Protein AF-A0A943W7B0-F1 (afdb_monomer)

Sequence (282 aa):
MKKSCLIIFGSVLSLSGIPSSNAALNCTQAPDCASLGYTMSAADCTDGVKVACPTDTSKVFCKTVQSCNGKVGDIIYGNGACSSEIIPDQKPVAVIFDDVNKFAVSLTYIDKNGTAWDGTIDDDYSGLSGSLRMQWAESGSGDVPGLDNCYNGMMGFFACGASGEANTKAILEYDGGKNIHHAALAVSKFEPVGCKAPFCAKGKWWLPSNMEINTLKTNKTAVEDGLYTVRNILPSSPVSDDDRQVYWSSNENKAGNGAFQSIIYSDTGKYEWRFVRPVVKY

pLDDT: mean 76.64, std 18.15, range [31.5, 98.19]

Structure (mmCIF, N/CA/C/O backbone):
data_AF-A0A943W7B0-F1
#
_entry.id   AF-A0A943W7B0-F1
#
loop_
_atom_site.group_PDB
_atom_site.id
_atom_site.type_symbol
_atom_site.label_atom_id
_atom_site.label_alt_id
_atom_site.label_comp_id
_atom_site.label_asym_id
_atom_site.label_entity_id
_atom_site.label_seq_id
_atom_site.pdbx_PDB_ins_code
_atom_site.Cartn_x
_atom_site.Cartn_y
_atom_site.Cartn_z
_atom_site.occupancy
_atom_site.B_iso_or_equiv
_atom_site.auth_seq_id
_atom_site.auth_comp_id
_atom_site.auth_asym_id
_atom_site.auth_atom_id
_atom_site.pdbx_PDB_model_num
ATOM 1 N N . MET A 1 1 ? -32.001 -41.804 -10.443 1.00 31.50 1 MET A N 1
ATOM 2 C CA . MET A 1 1 ? -31.436 -43.137 -10.756 1.00 31.50 1 MET A CA 1
ATOM 3 C C . MET A 1 1 ? -29.954 -43.147 -10.399 1.00 31.50 1 MET A C 1
ATOM 5 O O . MET A 1 1 ? -29.261 -42.258 -10.861 1.00 31.50 1 MET A O 1
ATOM 9 N N . LYS A 1 2 ? -29.529 -44.180 -9.646 1.00 36.50 2 LYS A N 1
ATOM 10 C CA . LYS A 1 2 ? -28.151 -44.675 -9.378 1.00 36.50 2 LYS A CA 1
ATOM 11 C C . LYS A 1 2 ? -27.238 -43.780 -8.502 1.00 36.50 2 LYS A C 1
ATOM 13 O O . LYS A 1 2 ? -26.881 -42.696 -8.923 1.00 36.50 2 LYS A O 1
ATOM 18 N N . LYS A 1 3 ? -27.027 -44.137 -7.216 1.00 38.81 3 LYS A N 1
ATOM 19 C CA . LYS A 1 3 ? -26.038 -45.105 -6.631 1.00 38.81 3 LYS A CA 1
ATOM 20 C C . LYS A 1 3 ? -24.649 -44.451 -6.523 1.00 38.81 3 LYS A C 1
ATOM 22 O O . LYS A 1 3 ? -24.231 -43.855 -7.497 1.00 38.81 3 LYS A O 1
ATOM 27 N N . SER A 1 4 ? -23.813 -44.571 -5.497 1.00 42.88 4 SER A N 1
ATOM 28 C CA . SER A 1 4 ? -23.786 -45.157 -4.148 1.00 42.88 4 SER A CA 1
ATOM 29 C C . SER A 1 4 ? -22.377 -44.818 -3.626 1.00 42.88 4 SER A C 1
ATOM 31 O O . SER A 1 4 ? -21.447 -44.930 -4.416 1.00 42.88 4 SER A O 1
ATOM 33 N N . CYS A 1 5 ? -22.177 -44.516 -2.341 1.00 33.44 5 CYS A N 1
ATOM 34 C CA . CYS A 1 5 ? -21.052 -45.105 -1.599 1.00 33.44 5 CYS A CA 1
ATOM 35 C C . CYS A 1 5 ? -21.265 -44.932 -0.093 1.00 33.44 5 CYS A C 1
ATOM 37 O O . CYS A 1 5 ? -20.988 -43.894 0.498 1.00 33.44 5 CYS A O 1
ATOM 39 N N . LEU A 1 6 ? -21.830 -45.982 0.489 1.00 36.34 6 LEU A N 1
ATOM 40 C CA . LEU A 1 6 ? -21.914 -46.222 1.915 1.00 36.34 6 LEU A CA 1
ATOM 41 C C . LEU A 1 6 ? -20.556 -46.821 2.311 1.00 36.34 6 LEU A C 1
ATOM 43 O O . LEU A 1 6 ? -20.231 -47.909 1.838 1.00 36.34 6 LEU A O 1
ATOM 47 N N . ILE A 1 7 ? -19.756 -46.133 3.128 1.00 44.44 7 ILE A N 1
ATOM 48 C CA . ILE A 1 7 ? -18.580 -46.750 3.754 1.00 44.4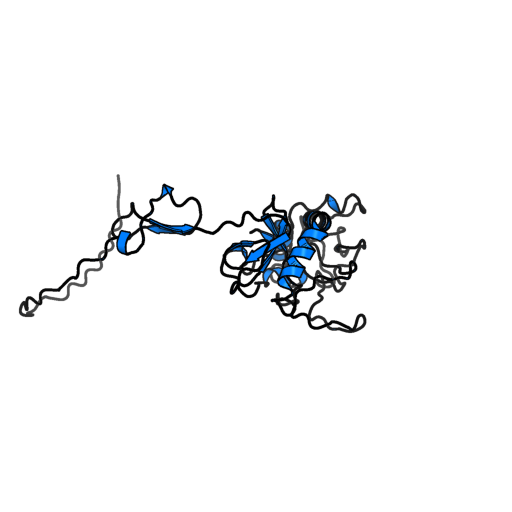4 7 ILE A CA 1
ATOM 49 C C . ILE A 1 7 ? -18.986 -47.177 5.160 1.00 44.44 7 ILE A C 1
ATOM 51 O O . ILE A 1 7 ? -19.088 -46.375 6.084 1.00 44.44 7 ILE A O 1
ATOM 55 N N . ILE A 1 8 ? -19.266 -48.472 5.267 1.00 43.72 8 ILE A N 1
ATOM 56 C CA . ILE A 1 8 ? -19.394 -49.227 6.506 1.00 43.72 8 ILE A CA 1
ATOM 57 C C . ILE A 1 8 ? -17.970 -49.567 6.963 1.00 43.72 8 ILE A C 1
ATOM 59 O O . ILE A 1 8 ? -17.275 -50.304 6.268 1.00 43.72 8 ILE A O 1
ATOM 63 N N . PHE A 1 9 ? -17.555 -49.098 8.140 1.00 43.47 9 PHE A N 1
ATOM 64 C CA . PHE A 1 9 ? -16.544 -49.797 8.939 1.00 43.47 9 PHE A CA 1
ATOM 65 C C . PHE A 1 9 ? -17.246 -50.407 10.147 1.00 43.47 9 PHE A C 1
ATOM 67 O O . PHE A 1 9 ? -17.402 -49.787 11.194 1.00 43.47 9 PHE A O 1
ATOM 74 N N . GLY A 1 10 ? -17.727 -51.632 9.945 1.00 40.38 10 GLY A N 1
ATOM 75 C CA . GLY A 1 10 ? -18.113 -52.525 11.020 1.00 40.38 10 GLY A CA 1
ATOM 76 C C . GLY A 1 10 ? -16.870 -53.224 11.550 1.00 40.38 10 GLY A C 1
ATOM 77 O O . GLY A 1 10 ? -16.290 -54.060 10.864 1.00 40.38 10 GLY A O 1
ATOM 78 N N . SER A 1 11 ? -16.489 -52.913 12.781 1.00 44.00 11 SER A N 1
ATOM 79 C CA . SER A 1 11 ? -15.756 -53.831 13.646 1.00 44.00 11 SER A CA 1
ATOM 80 C C . SER A 1 11 ? -16.747 -54.361 14.680 1.00 44.00 11 SER A C 1
ATOM 82 O O . SER A 1 11 ? -17.042 -53.732 15.692 1.00 44.00 11 SER A O 1
ATOM 84 N N . VAL A 1 12 ? -17.320 -55.526 14.377 1.00 49.75 12 VAL A N 1
ATOM 85 C CA . VAL A 1 12 ? -18.098 -56.323 15.326 1.00 49.75 12 VAL A CA 1
ATOM 86 C C . VAL A 1 12 ? -17.097 -56.967 16.282 1.00 49.75 12 VAL A C 1
ATOM 88 O O . VAL A 1 12 ? -16.464 -57.960 15.932 1.00 49.75 12 VAL A O 1
ATOM 91 N N . LEU A 1 13 ? -16.933 -56.392 17.475 1.00 40.00 13 LEU A N 1
ATOM 92 C CA . LEU A 1 13 ? -16.306 -57.077 18.602 1.00 40.00 13 LEU A CA 1
ATOM 93 C C . LEU A 1 13 ? -17.421 -57.533 19.550 1.00 40.00 13 LEU A C 1
ATOM 95 O O . LEU A 1 13 ? -18.120 -56.730 20.161 1.00 40.00 13 LEU A O 1
ATOM 99 N N . SER A 1 14 ? -17.614 -58.848 19.544 1.00 41.31 14 SER A N 1
ATOM 100 C CA . SER A 1 14 ? -18.454 -59.694 20.396 1.00 41.31 14 SER A CA 1
ATOM 101 C C . SER A 1 14 ? -18.972 -59.075 21.703 1.00 41.31 14 SER A C 1
ATOM 103 O O . SER A 1 14 ? -18.200 -58.740 22.600 1.00 41.31 14 SER A O 1
ATOM 105 N N . LEU A 1 15 ? -20.303 -59.058 21.843 1.00 47.34 15 LEU A N 1
ATOM 106 C CA . LEU A 1 15 ? -21.005 -58.903 23.116 1.00 47.34 15 LEU A CA 1
ATOM 107 C C . LEU A 1 15 ? -20.702 -60.103 24.025 1.00 47.34 15 LEU A C 1
ATOM 109 O O . LEU A 1 15 ? -21.145 -61.220 23.757 1.00 47.34 15 LEU A O 1
ATOM 113 N N . SER A 1 16 ? -20.039 -59.857 25.148 1.00 44.44 16 SER A N 1
ATOM 114 C CA . SER A 1 16 ? -20.126 -60.728 26.318 1.00 44.44 16 SER A CA 1
ATOM 115 C C . SER A 1 16 ? -20.143 -59.884 27.590 1.00 44.44 16 SER A C 1
ATOM 117 O O . SER A 1 16 ? -19.114 -59.370 28.014 1.00 44.44 16 SER A O 1
ATOM 119 N N . GLY A 1 17 ? -21.343 -59.759 28.164 1.00 50.03 17 GLY A N 1
ATOM 120 C CA . GLY A 1 17 ? -21.587 -59.565 29.594 1.00 50.03 17 GLY A CA 1
ATOM 121 C C . GLY A 1 17 ? -20.989 -58.324 30.252 1.00 50.03 17 GLY A C 1
ATOM 122 O O . GLY A 1 17 ? -20.038 -58.442 31.016 1.00 50.03 17 GLY A O 1
ATOM 123 N N . ILE A 1 18 ? -21.630 -57.167 30.078 1.00 50.66 18 ILE A N 1
ATOM 124 C CA . ILE A 1 18 ? -21.566 -56.090 31.075 1.00 50.66 18 ILE A CA 1
ATOM 125 C C . ILE A 1 18 ? -22.986 -55.953 31.634 1.00 50.66 18 ILE A C 1
ATOM 127 O O . ILE A 1 18 ? -23.916 -55.774 30.842 1.00 50.66 18 ILE A O 1
ATOM 131 N N . PRO A 1 19 ? -23.203 -56.105 32.952 1.00 45.16 19 PRO A N 1
ATOM 132 C CA . PRO A 1 19 ? -24.516 -55.886 33.540 1.00 45.16 19 PRO A CA 1
ATOM 133 C C . PRO A 1 19 ? -24.971 -54.467 33.202 1.00 45.16 19 PRO A C 1
ATOM 135 O O . PRO A 1 19 ? -24.201 -53.516 33.317 1.00 45.16 19 PRO A O 1
ATOM 138 N N . SER A 1 20 ? -26.222 -54.340 32.769 1.00 49.28 20 SER A N 1
ATOM 139 C CA . SER A 1 20 ? -26.897 -53.068 32.544 1.00 49.28 20 SER A CA 1
ATOM 140 C C . SER A 1 20 ? -27.008 -52.308 33.866 1.00 49.28 20 SER A C 1
ATOM 142 O O . SER A 1 20 ? -28.024 -52.368 34.558 1.00 49.28 20 SER A O 1
ATOM 144 N N . SER A 1 21 ? -25.949 -51.597 34.242 1.00 46.34 21 SER A N 1
ATOM 145 C CA . SER A 1 21 ? -26.084 -50.432 35.092 1.00 46.34 21 SER A CA 1
ATOM 146 C C . SER A 1 21 ? -26.730 -49.360 34.226 1.00 46.34 21 SER A C 1
ATOM 148 O O . SER A 1 21 ? -26.102 -48.757 33.357 1.00 46.34 21 SER A O 1
ATOM 150 N N . ASN A 1 22 ? -28.021 -49.136 34.455 1.00 51.00 22 ASN A N 1
ATOM 151 C CA . ASN A 1 22 ? -28.710 -47.934 34.012 1.00 51.00 22 ASN A CA 1
ATOM 152 C C . ASN A 1 22 ? -28.109 -46.748 34.781 1.00 51.00 22 ASN A C 1
ATOM 154 O O . ASN A 1 22 ? -28.737 -46.188 35.677 1.00 51.00 22 ASN A O 1
ATOM 158 N N . ALA A 1 23 ? -26.868 -46.375 34.469 1.00 47.19 23 ALA A N 1
ATOM 159 C CA . ALA A 1 23 ? -26.443 -45.011 34.671 1.00 47.19 23 ALA A CA 1
ATOM 160 C C . ALA A 1 23 ? -27.340 -44.211 33.734 1.00 47.19 23 ALA A C 1
ATOM 162 O O . ALA A 1 23 ? -27.185 -44.280 32.515 1.00 47.19 23 ALA A O 1
ATOM 163 N N . ALA A 1 24 ? -28.349 -43.544 34.294 1.00 49.12 24 ALA A N 1
ATOM 164 C CA . ALA A 1 24 ? -29.046 -42.499 33.577 1.00 49.12 24 ALA A CA 1
ATOM 165 C C . ALA A 1 24 ? -27.952 -41.575 33.039 1.00 49.12 24 ALA A C 1
ATOM 167 O O . ALA A 1 24 ? -27.268 -40.895 33.807 1.00 49.12 24 ALA A O 1
ATOM 168 N N . LEU A 1 25 ? -27.707 -41.645 31.732 1.00 53.50 25 LEU A N 1
ATOM 169 C CA . LEU A 1 25 ? -26.845 -40.700 31.060 1.00 53.50 25 LEU A CA 1
ATOM 170 C C . LEU A 1 25 ? -27.609 -39.385 31.182 1.00 53.50 25 LEU A C 1
ATOM 172 O O . LEU A 1 25 ? -28.549 -39.149 30.424 1.00 53.50 25 LEU A O 1
ATOM 176 N N . ASN A 1 26 ? -27.292 -38.602 32.215 1.00 57.00 26 ASN A N 1
ATOM 177 C CA . ASN A 1 26 ? -27.850 -37.276 32.439 1.00 57.00 26 ASN A CA 1
ATOM 178 C C . ASN A 1 26 ? -27.357 -36.383 31.300 1.00 57.00 26 ASN A C 1
ATOM 180 O O . ASN A 1 26 ? -26.413 -35.612 31.449 1.00 57.00 26 ASN A O 1
ATOM 184 N N . CYS A 1 27 ? -27.969 -36.540 30.130 1.00 61.78 27 CYS A N 1
ATOM 185 C CA . CYS A 1 27 ? -27.819 -35.630 29.021 1.00 61.78 27 CYS A CA 1
ATOM 186 C C . CYS A 1 27 ? -28.522 -34.355 29.459 1.00 61.78 27 CYS A C 1
ATOM 188 O O . CYS A 1 27 ? -29.751 -34.277 29.464 1.00 61.78 27 CYS A O 1
ATOM 190 N N . THR A 1 28 ? -27.744 -33.372 29.891 1.00 69.88 28 THR A N 1
ATOM 191 C CA . THR A 1 28 ? -28.240 -32.007 29.977 1.00 69.88 28 THR A CA 1
ATOM 192 C C . THR A 1 28 ? -28.738 -31.607 28.595 1.00 69.88 28 THR A C 1
ATOM 194 O O . THR A 1 28 ? -28.124 -31.935 27.576 1.00 69.88 28 THR A O 1
ATOM 197 N N . GLN A 1 29 ? -29.900 -30.957 28.557 1.00 73.25 29 GLN A N 1
ATOM 198 C CA . GLN A 1 29 ? -30.483 -30.492 27.308 1.00 73.25 29 GLN A CA 1
ATOM 199 C C . GLN A 1 29 ? -29.449 -29.629 26.579 1.00 73.25 29 GLN A C 1
ATOM 201 O O . GLN A 1 29 ? -28.859 -28.727 27.179 1.00 73.25 29 GLN A O 1
ATOM 206 N N . ALA A 1 30 ? -29.186 -29.950 25.309 1.00 69.81 30 ALA A N 1
ATOM 207 C CA . ALA A 1 30 ? -28.266 -29.162 24.505 1.00 69.81 30 ALA A CA 1
ATOM 208 C C . ALA A 1 30 ? -28.785 -27.712 24.439 1.00 69.81 30 ALA A C 1
ATOM 210 O O . ALA A 1 30 ? -29.991 -27.528 24.244 1.00 69.81 30 ALA A O 1
ATOM 211 N N . PRO A 1 31 ? -27.915 -26.700 24.605 1.00 82.94 31 PRO A N 1
ATOM 212 C CA . PRO A 1 31 ? -28.314 -25.304 24.478 1.00 82.94 31 PRO A CA 1
ATOM 213 C C . PRO A 1 31 ? -28.964 -25.054 23.113 1.00 82.94 31 PRO A C 1
ATOM 215 O O . PRO A 1 31 ? -28.507 -25.583 22.095 1.00 82.94 31 PRO A O 1
ATOM 218 N N . ASP A 1 32 ? -30.035 -24.264 23.082 1.00 88.12 32 ASP A N 1
ATOM 219 C CA . ASP A 1 32 ? -30.693 -23.913 21.826 1.00 88.12 32 ASP A CA 1
ATOM 220 C C . ASP A 1 32 ? -29.835 -22.942 20.990 1.00 88.12 32 ASP A C 1
ATOM 222 O O . ASP A 1 32 ? -28.952 -22.246 21.501 1.00 88.12 32 ASP A O 1
ATOM 226 N N . CYS A 1 33 ? -30.085 -22.882 19.680 1.00 88.31 33 CYS A N 1
ATOM 227 C CA . CYS A 1 33 ? -29.325 -22.031 18.762 1.00 88.31 33 CYS A CA 1
ATOM 228 C C . CYS A 1 33 ? -29.324 -20.549 19.170 1.00 88.31 33 CYS A C 1
ATOM 230 O O . CYS A 1 33 ? -28.321 -19.867 18.963 1.00 88.31 33 CYS A O 1
ATOM 232 N N . ALA A 1 34 ? -30.402 -20.051 19.783 1.00 86.25 34 ALA A N 1
ATOM 233 C CA . ALA A 1 34 ? -30.483 -18.664 20.228 1.00 86.25 34 ALA A CA 1
ATOM 234 C C . ALA A 1 34 ? -29.557 -18.408 21.428 1.00 86.25 34 ALA A C 1
ATOM 236 O O . ALA A 1 34 ? -28.843 -17.406 21.443 1.00 86.25 34 ALA A O 1
ATOM 237 N N . SER A 1 35 ? -29.490 -19.345 22.377 1.00 87.94 35 SER A N 1
ATOM 238 C CA . SER A 1 35 ? -28.583 -19.310 23.530 1.00 87.94 35 SER A CA 1
ATOM 239 C C . SER A 1 35 ? -27.105 -19.404 23.130 1.00 87.94 35 SER A C 1
ATOM 241 O O . SER A 1 35 ? -26.239 -18.883 23.829 1.00 87.94 35 SER A O 1
ATOM 243 N N . LEU A 1 36 ? -26.820 -20.005 21.969 1.00 86.19 36 LEU A N 1
ATOM 244 C CA . LEU A 1 36 ? -25.490 -20.061 21.356 1.00 86.19 36 LEU A CA 1
ATOM 245 C C . LEU A 1 36 ? -25.182 -18.857 20.443 1.00 86.19 36 LEU A C 1
ATOM 247 O O . LEU A 1 36 ? -24.102 -18.803 19.857 1.00 86.19 36 LEU A O 1
ATOM 251 N N . GLY A 1 37 ? -26.106 -17.899 20.307 1.00 83.56 37 GLY A N 1
ATOM 252 C CA . GLY A 1 37 ? -25.911 -16.662 19.541 1.00 83.56 37 GLY A CA 1
ATOM 253 C C . GLY A 1 37 ? -26.300 -16.725 18.058 1.00 83.56 37 GLY A C 1
ATOM 254 O O . GLY A 1 37 ? -26.095 -15.751 17.336 1.00 83.56 37 GLY A O 1
ATOM 255 N N . TYR A 1 38 ? -26.894 -17.823 17.585 1.00 87.75 38 TYR A N 1
ATOM 256 C CA . TYR A 1 38 ? -27.408 -17.970 16.218 1.00 87.75 38 TYR A CA 1
ATOM 257 C C . TYR A 1 38 ? -28.832 -17.409 16.139 1.00 87.75 38 TYR A C 1
ATOM 259 O O . TYR A 1 38 ? -29.823 -18.142 16.139 1.00 87.75 38 TYR A O 1
ATOM 267 N N . THR A 1 39 ? -28.952 -16.086 16.132 1.00 87.25 39 THR A N 1
ATOM 268 C CA . THR A 1 39 ? -30.251 -15.392 16.146 1.00 87.25 39 THR A CA 1
ATOM 269 C C . THR A 1 39 ? -30.708 -14.928 14.765 1.00 87.25 39 THR A C 1
ATOM 271 O O . THR A 1 39 ? -31.875 -14.569 14.606 1.00 87.25 39 THR A O 1
ATOM 274 N N . MET A 1 40 ? -29.825 -14.978 13.766 1.00 84.50 40 MET A N 1
ATOM 275 C CA . MET A 1 40 ? -30.047 -14.431 12.426 1.00 84.50 40 MET A CA 1
ATOM 276 C C . MET A 1 40 ? -30.477 -15.523 11.435 1.00 84.50 40 MET A C 1
ATOM 278 O O . MET A 1 40 ? -30.393 -16.718 11.727 1.00 84.50 40 MET A O 1
ATOM 282 N N . SER A 1 41 ? -30.939 -15.123 10.253 1.00 86.12 41 SER A N 1
ATOM 283 C CA . SER A 1 41 ? -31.231 -15.993 9.113 1.00 86.12 41 SER A CA 1
ATOM 284 C C . SER A 1 41 ? -30.180 -15.850 8.012 1.00 86.12 41 SER A C 1
ATOM 286 O O . SER A 1 41 ? -29.385 -14.912 7.978 1.00 86.12 41 SER A O 1
ATOM 288 N N . ALA A 1 42 ? -30.189 -16.785 7.062 1.00 78.38 42 ALA A N 1
ATOM 289 C CA . ALA A 1 42 ? -29.297 -16.750 5.908 1.00 78.38 42 ALA A CA 1
ATOM 290 C C . ALA A 1 42 ? -29.361 -15.445 5.097 1.00 78.38 42 ALA A C 1
ATOM 292 O O . ALA A 1 42 ? -28.355 -15.097 4.486 1.00 78.38 42 ALA A O 1
ATOM 293 N N . ALA A 1 43 ? -30.518 -14.778 5.069 1.00 79.19 43 ALA A N 1
ATOM 294 C CA . ALA A 1 43 ? -30.728 -13.533 4.335 1.00 79.19 43 ALA A CA 1
ATOM 295 C C . ALA A 1 43 ? -30.189 -12.305 5.086 1.00 79.19 43 ALA A C 1
ATOM 297 O O . ALA A 1 43 ? -29.886 -11.297 4.457 1.00 79.19 43 ALA A O 1
ATOM 298 N N . ASP A 1 44 ? -30.028 -12.406 6.407 1.00 75.12 44 ASP A N 1
ATOM 299 C CA . ASP A 1 44 ? -29.512 -11.315 7.237 1.00 75.12 44 ASP A CA 1
ATOM 300 C C . ASP A 1 44 ? -27.977 -11.200 7.162 1.00 75.12 44 ASP A C 1
ATOM 302 O O . ASP A 1 44 ? -27.406 -10.197 7.586 1.00 75.12 44 ASP A O 1
ATOM 306 N N . CYS A 1 45 ? -27.289 -12.212 6.616 1.00 74.81 45 CYS A N 1
ATOM 307 C CA . CYS A 1 45 ? -25.855 -12.150 6.342 1.00 74.81 45 CYS A CA 1
ATOM 308 C C . CYS A 1 45 ? -25.626 -11.596 4.927 1.00 74.81 45 CYS A C 1
ATOM 310 O O . CYS A 1 45 ? -25.533 -12.370 3.974 1.00 74.81 45 CYS A O 1
ATOM 312 N N . THR A 1 46 ? -25.534 -10.275 4.777 1.00 60.34 46 THR A N 1
ATOM 313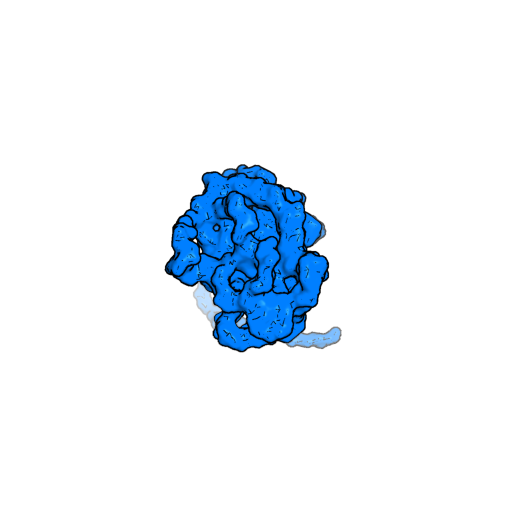 C CA . THR A 1 46 ? -25.251 -9.659 3.469 1.00 60.34 46 THR A CA 1
ATOM 314 C C . THR A 1 46 ? -23.780 -9.794 3.077 1.00 60.34 46 THR A C 1
ATOM 316 O O . THR A 1 46 ? -23.508 -10.058 1.913 1.00 60.34 46 THR A O 1
ATOM 319 N N . ASP A 1 47 ? -22.857 -9.741 4.050 1.00 58.06 47 ASP A N 1
ATOM 320 C CA . ASP A 1 47 ? -21.408 -9.883 3.847 1.00 58.06 47 ASP A CA 1
ATOM 321 C C . ASP A 1 47 ? -20.715 -10.499 5.084 1.00 58.06 47 ASP A C 1
ATOM 323 O O . ASP A 1 47 ? -20.983 -10.107 6.223 1.00 58.06 47 ASP A O 1
ATOM 327 N N . GLY A 1 48 ? -19.795 -11.453 4.876 1.00 63.16 48 GLY A N 1
ATOM 328 C CA . GLY A 1 48 ? -18.934 -12.018 5.928 1.00 63.16 48 GLY A CA 1
ATOM 329 C C . GLY A 1 48 ? -19.029 -13.531 6.142 1.00 63.16 48 GLY A C 1
ATOM 330 O O . GLY A 1 48 ? -19.508 -14.281 5.292 1.00 63.16 48 GLY A O 1
ATOM 331 N N . VAL A 1 49 ? -18.503 -14.006 7.279 1.00 70.56 49 VAL A N 1
ATOM 332 C CA . VAL A 1 49 ? -18.514 -15.441 7.611 1.00 70.56 49 VAL A CA 1
ATOM 333 C C . VAL A 1 49 ? -19.878 -15.811 8.170 1.00 70.56 49 VAL A C 1
ATOM 335 O O . VAL A 1 49 ? -20.313 -15.281 9.194 1.00 70.56 49 VAL A O 1
ATOM 338 N N . LYS A 1 50 ? -20.514 -16.768 7.501 1.00 85.00 50 LYS A N 1
ATOM 339 C CA . LYS A 1 50 ? -21.782 -17.363 7.898 1.00 85.00 50 LYS A CA 1
ATOM 340 C C . LYS A 1 50 ? -21.529 -18.735 8.504 1.00 85.00 50 LYS A C 1
ATOM 342 O O . LYS A 1 50 ? -21.012 -19.624 7.829 1.00 85.00 50 LYS A O 1
ATOM 347 N N . VAL A 1 51 ? -21.939 -18.917 9.753 1.00 87.06 51 VAL A N 1
ATOM 348 C CA . VAL A 1 51 ? -21.923 -20.225 10.418 1.00 87.06 51 VAL A CA 1
ATOM 349 C C . VAL A 1 51 ? -23.362 -20.621 10.713 1.00 87.06 51 VAL A C 1
ATOM 351 O O . VAL A 1 51 ? -24.092 -19.869 11.355 1.00 87.06 51 VAL A O 1
ATOM 354 N N . ALA A 1 52 ? -23.789 -21.778 10.209 1.00 90.19 52 ALA A N 1
ATOM 355 C CA . ALA A 1 52 ? -25.110 -22.325 10.507 1.00 90.19 52 ALA A CA 1
ATOM 356 C C . ALA A 1 52 ? -25.101 -23.037 11.863 1.00 90.19 52 ALA A C 1
ATOM 358 O O . ALA A 1 52 ? -24.108 -23.676 12.219 1.00 90.19 52 ALA A O 1
ATOM 359 N N . CYS A 1 53 ? -26.205 -22.948 12.602 1.00 90.69 53 CYS A N 1
ATOM 360 C CA . CYS A 1 53 ? -26.336 -23.682 13.850 1.00 90.69 53 CYS A CA 1
ATOM 361 C C . CYS A 1 53 ? -26.385 -25.202 13.573 1.00 90.69 53 CYS A C 1
ATOM 363 O O . CYS A 1 53 ? -27.126 -25.629 12.683 1.00 90.69 53 CYS A O 1
ATOM 365 N N . PRO A 1 54 ? -25.654 -26.044 14.332 1.00 88.94 54 PRO A N 1
ATOM 366 C CA . PRO A 1 54 ? -25.648 -27.496 14.121 1.00 88.94 54 PRO A CA 1
ATOM 367 C C . PRO A 1 54 ? -27.007 -28.179 14.330 1.00 88.94 54 PRO A C 1
ATOM 369 O O . PRO A 1 54 ? -27.248 -29.242 13.765 1.00 88.94 54 PRO A O 1
ATOM 372 N N . THR A 1 55 ? -27.876 -27.592 15.158 1.00 87.69 55 THR A N 1
ATOM 373 C CA . THR A 1 55 ? -29.187 -28.152 15.526 1.00 87.69 55 THR A CA 1
ATOM 374 C C . THR A 1 55 ? -30.363 -27.498 14.792 1.00 87.69 55 THR A C 1
ATOM 376 O O . THR A 1 55 ? -31.451 -28.066 14.793 1.00 87.69 55 THR A O 1
ATOM 379 N N . ASP A 1 56 ? -30.151 -26.359 14.119 1.00 87.06 56 ASP A N 1
ATOM 380 C CA . ASP A 1 56 ? -31.133 -25.701 13.248 1.00 87.06 56 ASP A CA 1
ATOM 381 C C . ASP A 1 56 ? -30.426 -24.903 12.141 1.00 87.06 56 ASP A C 1
ATOM 383 O O . ASP A 1 56 ? -29.975 -23.774 12.332 1.00 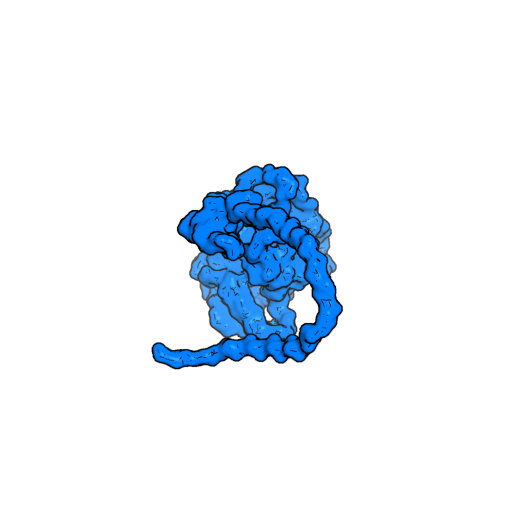87.06 56 ASP A O 1
ATOM 387 N N . THR A 1 57 ? -30.371 -25.466 10.935 1.00 86.56 57 THR A N 1
ATOM 388 C CA . THR A 1 57 ? -29.684 -24.842 9.795 1.00 86.56 57 THR A CA 1
ATOM 389 C C . THR A 1 57 ? -30.371 -23.579 9.264 1.00 86.56 57 THR A C 1
ATOM 391 O O . THR A 1 57 ? -29.806 -22.905 8.402 1.00 86.56 57 THR A O 1
ATOM 394 N N . SER A 1 58 ? -31.583 -23.253 9.734 1.00 86.88 58 SER A N 1
ATOM 395 C CA . SER A 1 58 ? -32.264 -21.995 9.400 1.00 86.88 58 SER A CA 1
ATOM 396 C C . SER A 1 58 ? -31.734 -20.803 10.209 1.00 86.88 58 SER A C 1
ATOM 398 O O . SER A 1 58 ? -31.883 -19.655 9.782 1.00 86.88 58 SER A O 1
ATOM 400 N N . LYS A 1 59 ? -31.072 -21.079 11.341 1.00 88.31 59 LYS A N 1
ATOM 401 C CA . LYS A 1 59 ? -30.461 -20.098 12.236 1.00 88.31 59 LYS A CA 1
ATOM 402 C C . LYS A 1 59 ? -28.967 -20.001 11.980 1.00 88.31 59 LYS A C 1
ATOM 404 O O . LYS A 1 59 ? -28.257 -21.004 11.900 1.00 88.31 59 LYS A O 1
ATOM 409 N N . VAL A 1 60 ? -28.476 -18.777 11.858 1.00 89.38 60 VAL A N 1
ATOM 410 C CA . VAL A 1 60 ? -27.082 -18.502 11.524 1.00 89.38 60 VAL A CA 1
ATOM 411 C C . VAL A 1 60 ? -26.495 -17.450 12.453 1.00 89.38 60 VAL A C 1
ATOM 413 O O . VAL A 1 60 ? -27.197 -16.593 12.991 1.00 89.38 60 VAL A O 1
ATOM 416 N N . PHE A 1 61 ? -25.184 -17.535 12.625 1.00 85.75 61 PHE A N 1
ATOM 417 C CA . PHE A 1 61 ? -24.358 -16.474 13.163 1.00 85.75 61 PHE A CA 1
ATOM 418 C C . PHE A 1 61 ? -23.668 -15.795 11.981 1.00 85.75 61 PHE A C 1
ATOM 420 O O . PHE A 1 61 ? -22.923 -16.444 11.234 1.00 85.75 61 PHE A O 1
ATOM 427 N N . CYS A 1 62 ? -23.937 -14.505 11.800 1.00 80.94 62 CYS A N 1
ATOM 428 C CA . CYS A 1 62 ? -23.227 -13.678 10.838 1.00 80.94 62 CYS A CA 1
ATOM 429 C C . CYS A 1 62 ? -22.129 -12.930 11.587 1.00 80.94 62 CYS A C 1
ATOM 431 O O . CYS A 1 62 ? -22.413 -12.102 12.453 1.00 80.94 62 CYS A O 1
ATOM 433 N N . LYS A 1 63 ? -20.868 -13.165 11.227 1.00 71.19 63 LYS A N 1
ATOM 434 C CA . LYS A 1 63 ? -19.831 -12.189 11.550 1.00 71.19 63 LYS A CA 1
ATOM 435 C C . LYS A 1 63 ? -19.879 -11.114 10.474 1.00 71.19 63 LYS A C 1
ATOM 437 O O . LYS A 1 63 ? -19.350 -11.337 9.386 1.00 71.19 63 LYS A O 1
ATOM 442 N N . THR A 1 64 ? -20.506 -9.979 10.775 1.00 57.59 64 THR A N 1
ATOM 443 C CA . THR A 1 64 ? -20.428 -8.796 9.916 1.00 57.59 64 THR A CA 1
ATOM 444 C C . THR A 1 64 ? -18.967 -8.388 9.786 1.00 57.59 64 THR A C 1
ATOM 446 O O . THR A 1 64 ? -18.267 -8.153 10.775 1.00 57.59 64 THR A O 1
ATOM 449 N N . VAL A 1 65 ? -18.480 -8.341 8.550 1.00 55.00 65 VAL A N 1
ATOM 450 C CA . VAL A 1 65 ? -17.268 -7.581 8.252 1.00 55.00 65 VAL A CA 1
ATOM 451 C C . VAL A 1 65 ? -17.716 -6.133 8.345 1.00 55.00 65 VAL A C 1
ATOM 453 O O . VAL A 1 65 ? -18.582 -5.719 7.581 1.00 55.00 65 VAL A O 1
ATOM 456 N N . GLN A 1 66 ? -17.236 -5.384 9.335 1.00 58.53 66 GLN A N 1
ATOM 457 C CA . GLN A 1 66 ? -17.521 -3.956 9.380 1.00 58.53 66 GLN A CA 1
ATOM 458 C C . GLN A 1 66 ? -16.855 -3.334 8.152 1.00 58.53 66 GLN A C 1
ATOM 460 O O . GLN A 1 66 ? -15.643 -3.155 8.131 1.00 58.53 66 GLN A O 1
ATOM 465 N N . SER A 1 67 ? -17.642 -3.096 7.105 1.00 66.00 67 SER A N 1
ATOM 466 C CA . SER A 1 67 ? -17.190 -2.451 5.880 1.00 66.00 67 SER A CA 1
ATOM 467 C C . SER A 1 67 ? -16.954 -0.977 6.183 1.00 66.00 67 SER A C 1
ATOM 469 O O . SER A 1 67 ? -17.888 -0.254 6.546 1.00 66.00 67 SER A O 1
ATOM 471 N N . CYS A 1 68 ? -15.708 -0.533 6.074 1.00 82.81 68 CYS A N 1
ATOM 472 C CA . CYS A 1 68 ? -15.374 0.875 6.200 1.00 82.81 68 CYS A CA 1
ATOM 473 C C . CYS A 1 68 ? -16.020 1.683 5.058 1.00 82.81 68 CYS A C 1
ATOM 475 O O . CYS A 1 68 ? -15.709 1.485 3.887 1.00 82.81 68 CYS A O 1
ATOM 477 N N . ASN A 1 69 ? -16.881 2.643 5.408 1.00 86.88 69 ASN A N 1
ATOM 478 C CA . ASN A 1 69 ? -17.445 3.638 4.484 1.00 86.88 69 ASN A CA 1
ATOM 479 C C . ASN A 1 69 ? -16.847 5.034 4.721 1.00 86.88 69 ASN A C 1
ATOM 481 O O . ASN A 1 69 ? -17.530 6.042 4.555 1.00 86.88 69 ASN A O 1
ATOM 485 N N . GLY A 1 70 ? -15.591 5.080 5.168 1.00 91.81 70 GLY A N 1
ATOM 486 C CA . GLY A 1 70 ? -14.869 6.320 5.424 1.00 91.81 70 GLY A CA 1
ATOM 487 C C . GLY A 1 70 ? -14.604 7.112 4.146 1.00 91.81 70 GLY A C 1
ATOM 488 O O . GLY A 1 70 ? -14.653 6.576 3.035 1.00 91.81 70 GLY A O 1
ATOM 489 N N . LYS A 1 71 ? -14.321 8.396 4.334 1.00 96.62 71 LYS A N 1
ATOM 490 C CA . LYS A 1 71 ? -13.908 9.332 3.283 1.00 96.62 71 LYS A CA 1
ATOM 491 C C . LYS A 1 71 ? -12.385 9.423 3.224 1.00 96.62 71 LYS A C 1
ATOM 493 O O . LYS A 1 71 ? -11.687 8.988 4.138 1.00 96.62 71 LYS A O 1
ATOM 498 N N . VAL A 1 72 ? -11.873 10.039 2.166 1.00 97.44 72 VAL A N 1
ATOM 499 C CA . VAL A 1 72 ? -10.452 10.394 2.045 1.00 97.44 72 VAL A CA 1
ATOM 500 C C . VAL A 1 72 ? -9.940 11.073 3.326 1.00 97.44 72 VAL A C 1
ATOM 502 O O . VAL A 1 72 ? -10.563 12.005 3.833 1.00 97.44 72 VAL A O 1
ATOM 505 N N . GLY A 1 73 ? -8.806 10.592 3.838 1.00 94.75 73 GLY A N 1
ATOM 506 C CA . GLY A 1 73 ? -8.185 11.038 5.087 1.00 94.75 73 GLY A CA 1
ATOM 507 C C . GLY A 1 73 ? -8.616 10.266 6.338 1.00 94.75 73 GLY A C 1
ATOM 508 O O . GLY A 1 73 ? -7.926 10.340 7.353 1.00 94.75 73 GLY A O 1
ATOM 509 N N . ASP A 1 74 ? -9.697 9.480 6.289 1.00 96.94 74 ASP A N 1
ATOM 510 C CA . ASP A 1 74 ? -10.079 8.649 7.434 1.00 96.94 74 ASP A CA 1
ATOM 511 C C . ASP A 1 74 ? -9.069 7.508 7.655 1.00 96.94 74 ASP A C 1
ATOM 513 O O . ASP A 1 74 ? -8.459 6.962 6.729 1.00 96.94 74 ASP A O 1
ATOM 517 N N . ILE A 1 75 ? -8.915 7.131 8.919 1.00 95.62 75 ILE A N 1
ATOM 518 C CA . ILE A 1 75 ? -7.991 6.111 9.402 1.00 95.62 75 ILE A CA 1
ATOM 519 C C . ILE A 1 75 ? -8.684 4.758 9.365 1.00 95.62 75 ILE A C 1
ATOM 521 O O . ILE A 1 75 ? -9.774 4.609 9.912 1.00 95.62 75 ILE A O 1
ATOM 525 N N . ILE A 1 76 ? -8.027 3.754 8.795 1.00 95.50 76 ILE A N 1
ATOM 526 C CA . ILE A 1 76 ? -8.472 2.361 8.822 1.00 95.50 76 ILE A CA 1
ATOM 527 C C . ILE A 1 76 ? -7.726 1.599 9.913 1.00 95.50 76 ILE A C 1
ATOM 529 O O . ILE A 1 76 ? -6.511 1.726 10.074 1.00 95.50 76 ILE A O 1
ATOM 533 N N . TYR A 1 77 ? -8.458 0.748 10.621 1.00 94.19 77 TYR A N 1
ATOM 534 C CA . TYR A 1 77 ? -7.967 -0.118 11.682 1.00 94.19 77 TYR A CA 1
ATOM 535 C C . TYR A 1 77 ? -7.879 -1.566 11.217 1.00 94.19 77 TYR A C 1
ATOM 537 O O . TYR A 1 77 ? -8.606 -2.012 10.330 1.00 94.19 77 TYR A O 1
ATOM 545 N N . GLY A 1 78 ? -7.004 -2.343 11.853 1.00 91.56 78 GLY A N 1
ATOM 546 C CA . GLY A 1 78 ? -6.742 -3.715 11.421 1.00 91.56 78 GLY A CA 1
ATOM 547 C C . GLY A 1 78 ? -7.936 -4.670 11.513 1.00 91.56 78 GLY A C 1
ATOM 548 O O . GLY A 1 78 ? -7.871 -5.757 10.952 1.00 91.56 78 GLY A O 1
ATOM 549 N N . ASN A 1 79 ? -9.026 -4.295 12.189 1.00 88.19 79 ASN A N 1
ATOM 550 C CA . ASN A 1 79 ? -10.286 -5.047 12.222 1.00 88.19 79 ASN A CA 1
ATOM 551 C C . ASN A 1 79 ? -11.262 -4.694 11.077 1.00 88.19 79 ASN A C 1
ATOM 553 O O . ASN A 1 79 ? -12.314 -5.323 10.999 1.00 88.19 79 ASN A O 1
ATOM 557 N N . GLY A 1 80 ? -10.930 -3.725 10.216 1.00 88.88 80 GLY A N 1
ATOM 558 C CA . GLY A 1 80 ? -11.776 -3.242 9.115 1.00 88.88 80 GLY A CA 1
ATOM 559 C C . GLY A 1 80 ? -12.603 -1.996 9.442 1.00 88.88 80 GLY A C 1
ATOM 560 O O . GLY A 1 80 ? -13.171 -1.393 8.538 1.00 88.88 80 GLY A O 1
ATOM 561 N N . ALA A 1 81 ? -12.649 -1.561 10.705 1.00 90.94 81 ALA A N 1
ATOM 562 C CA . ALA A 1 81 ? -13.290 -0.299 11.061 1.00 90.94 81 ALA A CA 1
ATOM 563 C C . ALA A 1 81 ? -12.487 0.898 10.531 1.00 90.94 81 ALA A C 1
ATOM 565 O O . ALA A 1 81 ? -11.273 0.806 10.338 1.00 90.94 81 ALA A O 1
ATOM 566 N N . CYS A 1 82 ? -13.149 2.042 10.364 1.00 94.25 82 CYS A N 1
ATOM 567 C CA . CYS A 1 82 ? -12.479 3.302 10.073 1.00 94.25 82 CYS A CA 1
ATOM 568 C C . CYS A 1 82 ? -13.141 4.496 10.753 1.00 94.25 82 CYS A C 1
ATOM 570 O O . CYS A 1 82 ? -14.300 4.419 11.163 1.00 94.25 82 CYS A O 1
ATOM 572 N N . SER A 1 83 ? -12.374 5.571 10.921 1.00 94.19 83 SER A N 1
ATOM 573 C CA . SER A 1 83 ? -12.771 6.773 11.655 1.00 94.19 83 SER A CA 1
ATOM 574 C C . SER A 1 83 ? -11.890 7.958 11.261 1.00 94.19 83 SER A C 1
ATOM 576 O O . SER A 1 83 ? -10.714 7.776 10.958 1.00 94.19 83 SER A O 1
ATOM 578 N N . SER A 1 84 ? -12.427 9.178 11.314 1.00 94.19 84 SER A N 1
ATOM 579 C CA . SER A 1 84 ? -11.626 10.408 11.209 1.00 94.19 84 SER A CA 1
ATOM 580 C C . SER A 1 84 ? -10.842 10.726 12.488 1.00 94.19 84 SER A C 1
ATOM 582 O O . SER A 1 84 ? -9.939 11.555 12.472 1.00 94.19 84 SER A O 1
ATOM 584 N N . GLU A 1 85 ? -11.194 10.085 13.603 1.00 91.81 85 GLU A N 1
ATOM 585 C CA . GLU A 1 85 ? -10.576 10.268 14.919 1.00 91.81 85 GLU A CA 1
ATOM 586 C C . GLU A 1 85 ? -9.965 8.966 15.443 1.00 91.81 85 GLU A C 1
ATOM 588 O O . GLU A 1 85 ? -10.373 7.867 15.052 1.00 91.81 85 GLU A O 1
ATOM 593 N N . ILE A 1 86 ? -9.025 9.088 16.386 1.00 90.12 86 ILE A N 1
ATOM 594 C CA . ILE A 1 86 ? -8.415 7.934 17.046 1.00 90.12 86 ILE A CA 1
ATOM 595 C C . ILE A 1 86 ? -9.450 7.167 17.865 1.00 90.12 86 ILE A C 1
ATOM 597 O O . ILE A 1 86 ? -9.982 7.671 18.850 1.00 90.12 86 ILE A O 1
ATOM 601 N N . ILE A 1 87 ? -9.654 5.901 17.508 1.00 89.50 87 ILE A N 1
ATOM 602 C CA . ILE A 1 87 ? -10.347 4.930 18.348 1.00 89.50 87 ILE A CA 1
ATOM 603 C C . ILE A 1 87 ? -9.355 4.398 19.397 1.00 89.50 87 ILE A C 1
ATOM 605 O O . ILE A 1 87 ? -8.351 3.785 19.013 1.00 89.50 87 ILE A O 1
ATOM 609 N N . PRO A 1 88 ? -9.614 4.593 20.705 1.00 86.50 88 PRO A N 1
ATOM 610 C CA . PRO A 1 88 ? -8.768 4.053 21.766 1.00 86.50 88 PRO A CA 1
ATOM 611 C C . PRO A 1 88 ? -8.594 2.535 21.653 1.00 86.50 88 PRO A C 1
ATOM 613 O O . PRO A 1 88 ? -9.503 1.821 21.225 1.00 86.50 88 PRO A O 1
ATOM 616 N N . ASP A 1 89 ? -7.412 2.044 22.027 1.00 84.31 89 ASP A N 1
ATOM 617 C CA . ASP A 1 89 ? -7.048 0.618 22.065 1.00 84.31 89 ASP A CA 1
ATOM 618 C C . ASP A 1 89 ? -7.126 -0.143 20.723 1.00 84.31 89 ASP A C 1
ATOM 620 O O . ASP A 1 89 ? -6.900 -1.357 20.666 1.00 84.31 89 ASP A O 1
ATOM 624 N N . GLN A 1 90 ? -7.387 0.553 19.614 1.00 86.75 90 GLN A N 1
ATOM 625 C CA . GLN A 1 90 ? -7.317 -0.001 18.265 1.00 86.75 90 GLN A CA 1
ATOM 626 C C . GLN A 1 90 ? -6.014 0.412 17.584 1.00 86.75 90 GLN A C 1
ATOM 628 O O . GLN A 1 90 ? -5.516 1.520 17.766 1.00 86.75 90 GLN A O 1
ATOM 633 N N . LYS A 1 91 ? -5.464 -0.488 16.762 1.00 89.69 91 LYS A N 1
ATOM 634 C CA . LYS A 1 91 ? -4.243 -0.227 15.991 1.00 89.69 91 LYS A CA 1
ATOM 635 C C . LYS A 1 91 ? -4.602 0.216 14.570 1.00 89.69 91 LYS A C 1
ATOM 637 O O . LYS A 1 91 ? -5.180 -0.596 13.835 1.00 89.69 91 LYS A O 1
ATOM 642 N N . PRO A 1 92 ? -4.299 1.469 14.188 1.00 92.94 92 PRO A N 1
ATOM 643 C CA . PRO A 1 92 ? -4.393 1.910 12.804 1.00 92.94 92 PRO A CA 1
ATOM 644 C C . PRO A 1 92 ? -3.504 1.062 11.897 1.00 92.94 92 PRO A C 1
ATOM 646 O O . PRO A 1 92 ? -2.443 0.604 12.321 1.00 92.94 92 PRO A O 1
ATOM 649 N N . VAL A 1 93 ? -3.908 0.899 10.640 1.00 93.62 93 VAL A N 1
ATOM 650 C CA . VAL A 1 93 ? -3.131 0.176 9.621 1.00 93.62 93 VAL A CA 1
ATOM 651 C C . VAL A 1 93 ? -2.983 0.936 8.303 1.00 93.62 93 VAL A C 1
ATOM 653 O O . VAL A 1 93 ? -2.015 0.689 7.586 1.00 93.62 93 VAL A O 1
ATOM 656 N N . ALA A 1 94 ? -3.901 1.852 7.976 1.00 94.75 94 ALA A N 1
ATOM 657 C CA . ALA A 1 94 ? -3.872 2.606 6.721 1.00 94.75 94 ALA A CA 1
ATOM 658 C C . ALA A 1 94 ? -4.649 3.931 6.822 1.00 94.75 94 ALA A C 1
ATOM 660 O O . ALA A 1 94 ? -5.421 4.121 7.762 1.00 94.75 94 ALA A O 1
ATOM 661 N N . VAL A 1 95 ? -4.482 4.810 5.833 1.00 95.31 95 VAL A N 1
ATOM 662 C CA . VAL A 1 95 ? -5.294 6.026 5.636 1.00 95.31 95 VAL A CA 1
ATOM 663 C C . VAL A 1 95 ? -5.927 5.998 4.248 1.00 95.31 95 VAL A C 1
ATOM 665 O O . VAL A 1 95 ? -5.257 5.664 3.272 1.00 95.31 95 VAL A O 1
ATOM 668 N N . ILE A 1 96 ? -7.212 6.334 4.149 1.00 97.50 96 ILE A N 1
ATOM 669 C CA . ILE A 1 96 ? -7.960 6.320 2.885 1.00 97.50 96 ILE A CA 1
ATOM 670 C C . ILE A 1 96 ? -7.449 7.432 1.968 1.00 97.50 96 ILE A C 1
ATOM 672 O O . ILE A 1 96 ? -7.429 8.595 2.364 1.00 97.50 96 ILE A O 1
ATOM 676 N N . PHE A 1 97 ? -7.099 7.093 0.726 1.00 95.06 97 PHE A N 1
ATOM 677 C CA . PHE A 1 97 ? -6.766 8.087 -0.303 1.00 95.06 97 PHE A CA 1
ATOM 678 C C . PHE A 1 97 ? -7.727 8.080 -1.492 1.00 95.06 97 PHE A C 1
ATOM 680 O O . PHE A 1 97 ? -7.734 9.038 -2.259 1.00 95.06 97 PHE A O 1
ATOM 687 N N . ASP A 1 98 ? -8.527 7.023 -1.644 1.00 95.94 98 ASP A N 1
ATOM 688 C CA . ASP A 1 98 ? -9.551 6.894 -2.677 1.00 95.94 98 ASP A CA 1
ATOM 689 C C . ASP A 1 98 ? -10.758 6.154 -2.085 1.00 95.94 98 ASP A C 1
ATOM 691 O O . ASP A 1 98 ? -10.734 4.942 -1.860 1.00 95.94 98 ASP A O 1
ATOM 695 N N . ASP A 1 99 ? -11.815 6.890 -1.761 1.00 95.81 99 ASP A N 1
ATOM 696 C CA . ASP A 1 99 ? -13.046 6.357 -1.178 1.00 95.81 99 ASP A CA 1
ATOM 697 C C . ASP A 1 99 ? -14.016 5.778 -2.219 1.00 95.81 99 ASP A C 1
ATOM 699 O O . ASP A 1 99 ? -14.931 5.035 -1.844 1.00 95.81 99 ASP A O 1
ATOM 703 N N . VAL A 1 100 ? -13.790 6.047 -3.508 1.00 94.62 100 VAL A N 1
ATOM 704 C CA . VAL A 1 100 ? -14.554 5.484 -4.629 1.00 94.62 100 VAL A CA 1
ATOM 705 C C . VAL A 1 100 ? -14.050 4.081 -4.951 1.00 94.62 100 VAL A C 1
ATOM 707 O O . VAL A 1 100 ? -14.832 3.130 -4.960 1.00 94.62 100 VAL A O 1
ATOM 710 N N . ASN A 1 101 ? -12.740 3.927 -5.155 1.00 94.38 101 ASN A N 1
ATOM 711 C CA . ASN A 1 101 ? -12.112 2.635 -5.450 1.00 94.38 101 ASN A CA 1
ATOM 712 C C . ASN A 1 101 ? -11.787 1.813 -4.192 1.00 94.38 101 ASN A C 1
ATOM 714 O O . ASN A 1 101 ? -11.411 0.642 -4.302 1.00 94.38 101 ASN A O 1
ATOM 718 N N . LYS A 1 102 ? -11.987 2.409 -3.008 1.00 95.50 102 LYS A N 1
ATOM 719 C CA . LYS A 1 102 ? -11.684 1.833 -1.690 1.00 95.50 102 LYS A CA 1
ATOM 720 C C . LYS A 1 102 ? -10.203 1.505 -1.529 1.00 95.50 102 LYS A C 1
ATOM 722 O O . LYS A 1 102 ? -9.844 0.406 -1.114 1.00 95.50 102 LYS A O 1
ATOM 727 N N . PHE A 1 103 ? -9.341 2.474 -1.839 1.00 96.38 103 PHE A N 1
ATOM 728 C CA . PHE A 1 103 ? -7.900 2.358 -1.638 1.00 96.38 103 PHE A CA 1
ATOM 729 C C . PHE A 1 103 ? -7.388 3.185 -0.464 1.00 96.38 103 PHE A C 1
ATOM 731 O O . PHE A 1 103 ? -7.828 4.309 -0.193 1.00 96.38 103 PHE A O 1
ATOM 738 N N . ALA A 1 104 ? -6.416 2.603 0.228 1.00 96.69 104 ALA A N 1
ATOM 739 C CA . ALA A 1 104 ? -5.753 3.197 1.369 1.00 96.69 104 ALA A CA 1
ATOM 740 C C . ALA A 1 104 ? -4.238 3.007 1.291 1.00 96.69 104 ALA A C 1
ATOM 742 O O . ALA A 1 104 ? -3.744 2.053 0.691 1.00 96.69 104 ALA A O 1
ATOM 743 N N . VAL A 1 105 ? -3.502 3.930 1.901 1.00 94.06 105 VAL A N 1
ATOM 744 C CA . VAL A 1 105 ? -2.040 3.960 1.919 1.00 94.06 105 VAL A CA 1
ATOM 745 C C . VAL A 1 105 ? -1.515 3.554 3.289 1.00 94.06 105 VAL A C 1
ATOM 747 O O . VAL A 1 105 ? -2.132 3.848 4.316 1.00 94.06 105 VAL A O 1
ATOM 750 N N . SER A 1 106 ? -0.375 2.866 3.314 1.00 93.31 106 SER A N 1
ATOM 751 C CA . SER A 1 106 ? 0.294 2.484 4.552 1.00 93.31 106 SER A CA 1
ATOM 752 C C . SER A 1 106 ? 0.714 3.706 5.372 1.00 93.31 106 SER A C 1
ATOM 754 O O . SER A 1 106 ? 1.076 4.767 4.848 1.00 93.31 106 SER A O 1
ATOM 756 N N . LEU A 1 107 ? 0.725 3.527 6.692 1.00 89.25 107 LEU A N 1
ATOM 757 C CA . LEU A 1 107 ? 1.061 4.599 7.633 1.00 89.25 107 LEU A CA 1
ATOM 758 C C . LEU A 1 107 ? 2.523 5.035 7.510 1.00 89.25 107 LEU A C 1
ATOM 760 O O . LEU A 1 107 ? 2.828 6.222 7.580 1.00 89.25 107 LEU A O 1
ATOM 764 N N . THR A 1 108 ? 3.422 4.088 7.247 1.00 84.38 108 THR A N 1
ATOM 765 C CA . THR A 1 108 ? 4.862 4.326 7.110 1.00 84.38 108 THR A CA 1
ATOM 766 C C . THR A 1 108 ? 5.400 3.721 5.814 1.00 84.38 108 THR A C 1
ATOM 768 O O . THR A 1 108 ? 4.698 2.982 5.113 1.00 84.38 108 THR A O 1
ATOM 771 N N . TYR A 1 109 ? 6.649 4.048 5.485 1.00 85.88 109 TYR A N 1
ATOM 772 C CA . TYR A 1 109 ? 7.421 3.314 4.483 1.00 85.88 109 TYR A CA 1
ATOM 773 C C . TYR A 1 109 ? 7.812 1.934 4.998 1.00 85.88 109 TYR A C 1
ATOM 775 O O . TYR A 1 109 ? 7.789 1.689 6.204 1.00 85.88 109 TYR A O 1
ATOM 783 N N . ILE A 1 110 ? 8.212 1.051 4.087 1.00 88.44 110 ILE A N 1
ATOM 784 C CA . ILE A 1 110 ? 8.680 -0.289 4.441 1.00 88.44 110 ILE A CA 1
ATOM 785 C C . ILE A 1 110 ? 10.131 -0.523 4.039 1.00 88.44 110 ILE A C 1
ATOM 787 O O . ILE A 1 110 ? 10.600 0.010 3.034 1.00 88.44 110 ILE A O 1
ATOM 791 N N . ASP A 1 111 ? 10.818 -1.356 4.817 1.00 88.25 111 ASP A N 1
ATOM 792 C CA . ASP A 1 111 ? 12.133 -1.894 4.476 1.00 88.25 111 ASP A CA 1
ATOM 793 C C . ASP A 1 111 ? 12.036 -3.015 3.420 1.00 88.25 111 ASP A C 1
ATOM 795 O O . ASP A 1 111 ? 10.952 -3.493 3.068 1.00 88.25 111 ASP A O 1
ATOM 799 N N . LYS A 1 112 ? 13.186 -3.499 2.932 1.00 88.00 112 LYS A N 1
ATOM 800 C CA . LYS A 1 112 ? 13.256 -4.597 1.940 1.00 88.00 112 LYS A CA 1
ATOM 801 C C . LYS A 1 112 ? 12.646 -5.933 2.406 1.00 88.00 112 LYS A C 1
ATOM 803 O O . LYS A 1 112 ? 12.425 -6.838 1.596 1.00 88.00 112 LYS A O 1
ATOM 808 N N . ASN A 1 113 ? 12.422 -6.091 3.710 1.00 90.19 113 ASN A N 1
ATOM 809 C CA . ASN A 1 113 ? 11.809 -7.273 4.308 1.00 90.19 113 ASN A CA 1
ATOM 810 C C . ASN A 1 113 ? 10.288 -7.123 4.462 1.00 90.19 113 ASN A C 1
ATOM 812 O O . ASN A 1 113 ? 9.635 -8.098 4.835 1.00 90.19 113 ASN A O 1
ATOM 816 N N . GLY A 1 114 ? 9.722 -5.956 4.140 1.00 91.62 114 GLY A N 1
ATOM 817 C CA . GLY A 1 114 ? 8.314 -5.650 4.371 1.00 91.62 114 GLY A CA 1
ATOM 818 C C . GLY A 1 114 ? 8.023 -5.222 5.809 1.00 91.62 114 GLY A C 1
ATOM 819 O O . GLY A 1 114 ? 6.896 -5.368 6.266 1.00 91.62 114 GLY A O 1
ATOM 820 N N . THR A 1 115 ? 9.014 -4.728 6.547 1.00 90.50 115 THR A N 1
ATOM 821 C CA . THR A 1 115 ? 8.832 -4.200 7.904 1.00 90.50 115 THR A CA 1
ATOM 822 C C . THR A 1 115 ? 8.490 -2.720 7.833 1.00 90.50 115 THR A C 1
ATOM 824 O O . THR A 1 115 ? 9.184 -1.960 7.160 1.00 90.50 115 THR A O 1
ATOM 827 N N . ALA A 1 116 ? 7.443 -2.302 8.546 1.00 87.25 116 ALA A N 1
ATOM 828 C CA . ALA A 1 116 ? 7.111 -0.891 8.722 1.00 87.25 116 ALA A CA 1
ATOM 829 C C . ALA A 1 116 ? 8.283 -0.133 9.362 1.00 87.25 116 ALA A C 1
ATOM 831 O O . ALA A 1 116 ? 8.851 -0.592 10.353 1.00 87.25 116 ALA A O 1
ATOM 832 N N . TRP A 1 117 ? 8.605 1.043 8.828 1.00 80.69 117 TRP A N 1
ATOM 833 C CA . TRP A 1 117 ? 9.617 1.918 9.409 1.00 80.69 117 TRP A CA 1
ATOM 834 C C . TRP A 1 117 ? 9.231 2.362 10.822 1.00 80.69 117 TRP A C 1
ATOM 836 O O . TRP A 1 117 ? 8.053 2.603 11.112 1.00 80.69 117 TRP A O 1
ATOM 846 N N . ASP A 1 118 ? 10.238 2.486 11.683 1.00 70.88 118 ASP A N 1
ATOM 847 C CA . ASP A 1 118 ? 10.132 2.822 13.104 1.00 70.88 118 ASP A CA 1
ATOM 848 C C . ASP A 1 118 ? 10.482 4.291 13.422 1.00 70.88 118 ASP A C 1
ATOM 850 O O . ASP A 1 118 ? 10.500 4.676 14.589 1.00 70.88 118 ASP A O 1
ATOM 854 N N . GLY A 1 119 ? 10.661 5.139 12.401 1.00 64.31 119 GLY A N 1
ATOM 855 C CA . GLY A 1 119 ? 10.835 6.585 12.574 1.00 64.31 119 GLY A CA 1
ATOM 856 C C . GLY A 1 119 ? 12.257 6.995 12.951 1.00 64.31 119 GLY A C 1
ATOM 857 O O . GLY A 1 119 ? 12.506 8.170 13.221 1.00 64.31 119 GLY A O 1
ATOM 858 N N . THR A 1 120 ? 13.198 6.049 12.963 1.00 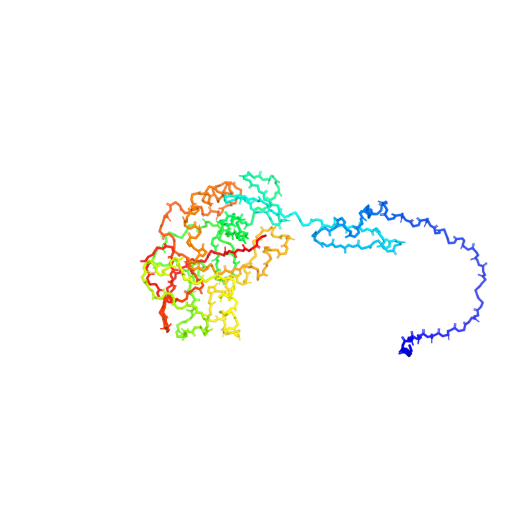60.75 120 THR A N 1
ATOM 859 C CA . THR A 1 120 ? 14.620 6.338 13.151 1.00 60.75 120 THR A CA 1
ATOM 860 C C . THR A 1 120 ? 15.146 7.184 11.989 1.00 60.75 120 THR A C 1
ATOM 862 O O . THR A 1 120 ? 15.136 6.745 10.840 1.00 60.75 120 THR A O 1
ATOM 865 N N . ILE A 1 121 ? 15.548 8.427 12.295 1.00 51.97 121 ILE A N 1
ATOM 866 C CA . ILE A 1 121 ? 16.040 9.423 11.332 1.00 51.97 121 ILE A CA 1
ATOM 867 C C . ILE A 1 121 ? 17.188 8.828 10.504 1.00 51.97 121 ILE A C 1
ATOM 869 O O . ILE A 1 121 ? 18.196 8.389 11.051 1.00 51.97 121 ILE A O 1
ATOM 873 N N . ASP A 1 122 ? 17.013 8.854 9.184 1.00 50.25 122 ASP A N 1
ATOM 874 C CA . ASP A 1 122 ? 18.052 8.620 8.181 1.00 50.25 122 ASP A CA 1
ATOM 875 C C . ASP A 1 122 ? 18.691 9.994 7.871 1.00 50.25 122 ASP A C 1
ATOM 877 O O . ASP A 1 122 ? 18.190 10.743 7.031 1.00 50.25 122 ASP A O 1
ATOM 881 N N . ASP A 1 123 ? 19.703 10.402 8.649 1.00 45.28 123 ASP A N 1
ATOM 882 C CA . ASP A 1 123 ? 20.368 11.719 8.558 1.00 45.28 123 ASP A CA 1
ATOM 883 C C . ASP A 1 123 ? 21.539 11.764 7.562 1.00 45.28 123 ASP A C 1
ATOM 885 O O . ASP A 1 123 ? 22.131 12.818 7.327 1.00 45.28 123 ASP A O 1
ATOM 889 N N . ASP A 1 124 ? 21.844 10.651 6.911 1.00 44.88 124 ASP A N 1
ATOM 890 C CA . ASP A 1 124 ? 22.960 10.515 5.989 1.00 44.88 124 ASP A CA 1
ATOM 891 C C . ASP A 1 124 ? 22.471 10.179 4.571 1.00 44.88 124 ASP A C 1
ATOM 893 O O . ASP A 1 124 ? 22.393 9.048 4.082 1.00 44.88 124 ASP A O 1
ATOM 897 N N . TYR A 1 125 ? 22.209 11.281 3.869 1.00 48.12 125 TYR A N 1
ATOM 898 C CA . TYR A 1 125 ? 21.947 11.368 2.433 1.00 48.12 125 TYR A CA 1
ATOM 899 C C . TYR A 1 125 ? 23.091 10.805 1.561 1.00 48.12 125 TYR A C 1
ATOM 901 O O . TYR A 1 125 ? 22.911 10.667 0.350 1.00 48.12 125 TYR A O 1
ATOM 909 N N . SER A 1 126 ? 24.253 10.484 2.142 1.00 41.28 126 SER A N 1
ATOM 910 C CA . SER A 1 126 ? 25.464 10.041 1.442 1.00 41.28 126 SER A CA 1
ATOM 911 C C . SER A 1 126 ? 25.935 8.618 1.775 1.00 41.28 126 SER A C 1
ATOM 913 O O . SER A 1 126 ? 26.869 8.139 1.130 1.00 41.28 126 SER A O 1
ATOM 915 N N . GLY A 1 127 ? 25.285 7.911 2.703 1.00 46.72 127 GLY A N 1
ATOM 916 C CA . GLY A 1 127 ? 25.820 6.638 3.195 1.00 46.72 127 GLY A CA 1
ATOM 917 C C . GLY A 1 127 ? 24.913 5.787 4.086 1.00 46.72 127 GLY A C 1
ATOM 918 O O . GLY A 1 127 ? 25.318 4.673 4.437 1.00 46.72 127 GLY A O 1
ATOM 919 N N . LEU A 1 128 ? 23.673 6.193 4.385 1.00 47.47 128 LEU A N 1
ATOM 920 C CA . LEU A 1 128 ? 22.737 5.334 5.115 1.00 47.47 128 LEU A CA 1
ATOM 921 C C . LEU A 1 128 ? 22.084 4.302 4.195 1.00 47.47 128 LEU A C 1
ATOM 923 O O . LEU A 1 128 ? 21.039 4.495 3.578 1.00 47.47 128 LEU A O 1
ATOM 927 N N . SER A 1 129 ? 22.835 3.203 4.098 1.00 44.94 129 SER A N 1
ATOM 928 C CA . SER A 1 129 ? 22.449 1.815 4.350 1.00 44.94 129 SER A CA 1
ATOM 929 C C . SER A 1 129 ? 21.111 1.363 3.763 1.00 44.94 129 SER A C 1
ATOM 931 O O . SER A 1 129 ? 20.055 1.882 4.098 1.00 44.94 129 SER A O 1
ATOM 933 N N . GLY A 1 130 ? 21.138 0.307 2.946 1.00 48.44 130 GLY A N 1
ATOM 934 C CA . GLY A 1 130 ? 19.963 -0.374 2.386 1.00 48.44 130 GLY A CA 1
ATOM 935 C C . GLY A 1 130 ? 19.050 -1.070 3.411 1.00 48.44 130 GLY A C 1
ATOM 936 O O . GLY A 1 130 ? 18.699 -2.238 3.216 1.00 48.44 130 GLY A O 1
ATOM 937 N N . SER A 1 131 ? 18.700 -0.388 4.506 1.00 63.25 131 SER A N 1
ATOM 938 C CA . SER A 1 131 ? 17.642 -0.749 5.439 1.00 63.25 131 SER A CA 1
ATOM 939 C C . SER A 1 131 ? 16.291 -0.282 4.894 1.00 63.25 131 SER A C 1
ATOM 941 O O . SER A 1 131 ? 15.492 -1.142 4.554 1.00 63.25 131 SER A O 1
ATOM 943 N N . LEU A 1 132 ? 16.035 1.023 4.720 1.00 76.56 132 LEU A N 1
ATOM 944 C CA . LEU A 1 132 ? 14.685 1.504 4.371 1.00 76.56 132 LEU A CA 1
ATOM 945 C C . LEU A 1 132 ? 14.449 1.762 2.877 1.00 76.56 132 LEU A C 1
ATOM 947 O O . LEU A 1 132 ? 13.380 1.459 2.348 1.00 76.56 132 LEU A O 1
ATOM 951 N N . ARG A 1 133 ? 15.434 2.329 2.179 1.00 81.50 133 ARG A N 1
ATOM 952 C CA . ARG A 1 133 ? 15.362 2.496 0.724 1.00 81.50 133 ARG A CA 1
ATOM 953 C C . ARG A 1 133 ? 15.712 1.174 0.051 1.00 81.50 133 ARG A C 1
ATOM 955 O O . ARG A 1 133 ? 16.523 0.404 0.564 1.00 81.50 133 ARG A O 1
ATOM 962 N N . MET A 1 134 ? 15.155 0.931 -1.128 1.00 83.88 134 MET A N 1
ATOM 963 C CA . MET A 1 134 ? 15.508 -0.224 -1.952 1.00 83.88 134 MET A CA 1
ATOM 964 C C . MET A 1 134 ? 15.503 0.128 -3.432 1.00 83.88 134 MET A C 1
ATOM 966 O O . MET A 1 134 ? 14.839 1.077 -3.857 1.00 83.88 134 MET A O 1
ATOM 970 N N . GLN A 1 135 ? 16.249 -0.646 -4.214 1.00 86.19 135 GLN A N 1
ATOM 971 C CA . GLN A 1 135 ? 16.133 -0.610 -5.667 1.00 86.19 135 GLN A CA 1
ATOM 972 C C . GLN A 1 135 ? 14.772 -1.151 -6.087 1.00 86.19 135 GLN A C 1
ATOM 974 O O . GLN A 1 135 ? 14.152 -1.929 -5.360 1.00 86.19 135 GLN A O 1
ATOM 979 N N . TRP A 1 136 ? 14.299 -0.743 -7.258 1.00 86.50 136 TRP A N 1
ATOM 980 C CA . TRP A 1 136 ? 13.075 -1.315 -7.794 1.00 86.50 136 TRP A CA 1
ATOM 981 C C . TRP A 1 136 ? 13.302 -2.783 -8.172 1.00 86.50 136 TRP A C 1
ATOM 983 O O . TRP A 1 136 ? 12.546 -3.661 -7.745 1.00 86.50 136 TRP A O 1
ATOM 993 N N . ALA A 1 137 ? 14.403 -3.041 -8.887 1.00 86.38 137 ALA A N 1
ATOM 994 C CA . ALA A 1 137 ? 14.889 -4.376 -9.210 1.00 86.38 137 ALA A CA 1
ATOM 995 C C . ALA A 1 137 ? 16.420 -4.427 -9.377 1.00 86.38 137 ALA A C 1
ATOM 997 O O . ALA A 1 137 ? 17.067 -3.386 -9.485 1.00 86.38 137 ALA A O 1
ATOM 998 N N . GLU A 1 138 ? 16.995 -5.633 -9.417 1.00 84.50 138 GLU A N 1
ATOM 999 C CA . GLU A 1 138 ? 18.427 -5.875 -9.637 1.00 84.50 138 GLU A CA 1
ATOM 1000 C C . GLU A 1 138 ? 18.912 -5.380 -11.004 1.00 84.50 138 GLU A C 1
ATOM 1002 O O . GLU A 1 138 ? 18.170 -5.398 -11.993 1.00 84.50 138 GLU A O 1
ATOM 1007 N N . SER A 1 139 ? 20.196 -5.005 -11.071 1.00 77.69 139 SER A N 1
ATOM 1008 C CA . SER A 1 139 ? 20.880 -4.615 -12.310 1.00 77.69 139 SER A CA 1
ATOM 1009 C C . SER A 1 139 ? 20.728 -5.663 -13.413 1.00 77.69 139 SER A C 1
ATOM 1011 O O . SER A 1 139 ? 21.083 -6.824 -13.230 1.00 77.69 139 SER A O 1
ATOM 1013 N N . GLY A 1 140 ? 20.223 -5.244 -14.575 1.00 73.12 140 GLY A N 1
ATOM 1014 C CA . GLY A 1 140 ? 19.952 -6.123 -15.714 1.00 73.12 140 GLY A CA 1
ATOM 1015 C C . GLY A 1 140 ? 18.542 -6.719 -15.733 1.00 73.12 140 GLY A C 1
ATOM 1016 O O . GLY A 1 140 ? 18.242 -7.508 -16.630 1.00 73.12 140 GLY A O 1
ATOM 1017 N N . SER A 1 141 ? 17.666 -6.337 -14.796 1.00 75.75 141 SER A N 1
ATOM 1018 C CA . SER A 1 141 ? 16.229 -6.608 -14.900 1.00 75.75 141 SER A CA 1
ATOM 1019 C C . SER A 1 141 ? 15.664 -5.951 -16.166 1.00 75.75 141 SER A C 1
ATOM 1021 O O . SER A 1 141 ? 15.638 -4.727 -16.321 1.00 75.75 141 SER A O 1
ATOM 1023 N N . GLY A 1 142 ? 15.261 -6.797 -17.116 1.00 76.88 142 GLY A N 1
ATOM 1024 C CA . GLY A 1 142 ? 14.664 -6.368 -18.378 1.00 76.88 142 GLY A CA 1
ATOM 1025 C C . GLY A 1 142 ? 13.291 -5.716 -18.206 1.00 76.88 142 GLY A C 1
ATOM 1026 O O . GLY A 1 142 ? 12.842 -5.433 -17.096 1.00 76.88 142 GLY A O 1
ATOM 1027 N N . ASP A 1 143 ? 12.639 -5.479 -19.337 1.00 82.25 143 ASP A N 1
ATOM 1028 C CA . ASP A 1 143 ? 11.222 -5.106 -19.414 1.00 82.25 143 ASP A CA 1
ATOM 1029 C C . ASP A 1 143 ? 10.357 -6.224 -18.808 1.00 82.25 143 ASP A C 1
ATOM 1031 O O . ASP A 1 143 ? 10.646 -7.407 -19.041 1.00 82.25 143 ASP A O 1
ATOM 1035 N N . VAL A 1 144 ? 9.341 -5.877 -18.014 1.00 84.94 144 VAL A N 1
ATOM 1036 C CA . VAL A 1 144 ? 8.388 -6.864 -17.491 1.0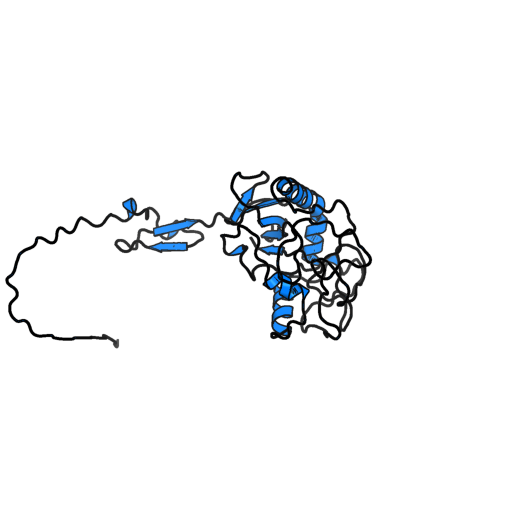0 84.94 144 VAL A CA 1
ATOM 1037 C C . VAL A 1 144 ? 7.247 -6.993 -18.503 1.00 84.94 144 VAL A C 1
ATOM 1039 O O . VAL A 1 144 ? 6.487 -6.043 -18.696 1.00 84.94 144 VAL A O 1
ATOM 1042 N N . PRO A 1 145 ? 7.070 -8.160 -19.150 1.00 83.88 145 PRO A N 1
ATOM 1043 C CA . PRO A 1 145 ? 6.093 -8.291 -20.222 1.00 83.88 145 PRO A CA 1
ATOM 1044 C C . PRO A 1 145 ? 4.673 -7.938 -19.769 1.00 83.88 145 PRO A C 1
ATOM 1046 O O . PRO A 1 145 ? 4.156 -8.512 -18.812 1.00 83.88 145 PRO A O 1
ATOM 1049 N N . GLY A 1 146 ? 4.024 -7.038 -20.508 1.00 78.69 146 GLY A N 1
ATOM 1050 C CA . GLY A 1 146 ? 2.630 -6.657 -20.274 1.00 78.69 146 GLY A CA 1
ATOM 1051 C C . GLY A 1 146 ? 2.420 -5.537 -19.255 1.00 78.69 146 GLY A C 1
ATOM 1052 O O . GLY A 1 146 ? 1.266 -5.185 -19.018 1.00 78.69 146 GLY A O 1
ATOM 1053 N N . LEU A 1 147 ? 3.483 -4.956 -18.685 1.00 82.75 147 LEU A N 1
ATOM 1054 C CA . LEU A 1 147 ? 3.361 -3.693 -17.960 1.00 82.75 147 LEU A CA 1
ATOM 1055 C C . LEU A 1 147 ? 3.254 -2.512 -18.924 1.00 82.75 147 LEU A C 1
ATOM 1057 O O . LEU A 1 147 ? 3.922 -2.450 -19.960 1.00 82.75 147 LEU A O 1
ATOM 1061 N N . ASP A 1 148 ? 2.423 -1.542 -18.548 1.00 79.38 148 ASP A N 1
ATOM 1062 C CA . ASP A 1 148 ? 2.343 -0.277 -19.265 1.00 79.38 148 ASP A CA 1
ATOM 1063 C C . ASP A 1 148 ? 3.665 0.487 -19.129 1.00 79.38 148 ASP A C 1
ATOM 1065 O O . ASP A 1 148 ? 4.084 0.846 -18.024 1.00 79.38 148 ASP A O 1
ATOM 1069 N N . ASN A 1 149 ? 4.270 0.784 -20.279 1.00 78.81 149 ASN A N 1
ATOM 1070 C CA . ASN A 1 149 ? 5.421 1.666 -20.412 1.00 78.81 149 ASN A CA 1
ATOM 1071 C C . ASN A 1 149 ? 4.943 3.126 -20.488 1.00 78.81 149 ASN A C 1
ATOM 1073 O O . ASN A 1 149 ? 4.569 3.624 -21.552 1.00 78.81 149 ASN A O 1
ATOM 1077 N N . CYS A 1 150 ? 4.946 3.818 -19.352 1.00 75.69 150 CYS A N 1
ATOM 1078 C CA . CYS A 1 150 ? 4.401 5.162 -19.164 1.00 75.69 150 CYS A CA 1
ATOM 1079 C C . CYS A 1 150 ? 5.310 6.299 -19.676 1.00 75.69 150 CYS A C 1
ATOM 1081 O O . CYS A 1 150 ? 5.459 7.341 -19.028 1.00 75.69 150 CYS A O 1
ATOM 1083 N N . TYR A 1 151 ? 5.879 6.129 -20.873 1.00 68.94 151 TYR A N 1
ATOM 1084 C CA . TYR A 1 151 ? 6.771 7.091 -21.519 1.00 68.94 151 TYR A CA 1
ATOM 1085 C C . TYR A 1 151 ? 5.955 8.131 -22.290 1.00 68.94 151 TYR A C 1
ATOM 1087 O O . TYR A 1 151 ? 5.694 7.924 -23.467 1.00 68.94 151 TYR A O 1
ATOM 1095 N N . ASN A 1 152 ? 5.506 9.226 -21.664 1.00 58.00 152 ASN A N 1
ATOM 1096 C CA . ASN A 1 152 ? 4.791 10.303 -22.384 1.00 58.00 152 ASN A CA 1
ATOM 1097 C C . ASN A 1 152 ? 4.827 11.676 -21.668 1.00 58.00 152 ASN A C 1
ATOM 1099 O O . ASN A 1 152 ? 3.856 12.439 -21.691 1.00 58.00 152 ASN A O 1
ATOM 1103 N N . GLY A 1 153 ? 5.939 12.013 -21.006 1.00 57.66 153 GLY A N 1
ATOM 1104 C CA . GLY A 1 153 ? 6.075 13.281 -20.271 1.00 57.66 153 GLY A CA 1
ATOM 1105 C C . GLY A 1 153 ? 5.042 13.457 -19.140 1.00 57.66 153 GLY A C 1
ATOM 1106 O O . GLY A 1 153 ? 4.324 12.526 -18.779 1.00 57.66 153 GLY A O 1
ATOM 1107 N N . MET A 1 154 ? 4.941 14.664 -18.566 1.00 55.31 154 MET A N 1
ATOM 1108 C CA . MET A 1 154 ? 4.054 14.938 -17.414 1.00 55.31 154 MET A CA 1
ATOM 1109 C C . MET A 1 154 ? 2.562 14.657 -17.675 1.00 55.31 154 MET A C 1
ATOM 1111 O O . MET A 1 154 ? 1.845 14.327 -16.737 1.00 55.31 154 MET A O 1
ATOM 1115 N N . MET A 1 155 ? 2.080 14.774 -18.918 1.00 55.84 155 MET A N 1
ATOM 1116 C CA . MET A 1 155 ? 0.661 14.547 -19.242 1.00 55.84 155 MET A CA 1
ATOM 1117 C C . MET A 1 155 ? 0.318 13.059 -19.386 1.00 55.84 155 MET A C 1
ATOM 1119 O O . MET A 1 155 ? -0.779 12.651 -19.018 1.00 55.84 155 MET A O 1
ATOM 1123 N N . GLY A 1 156 ? 1.252 12.237 -19.878 1.00 61.22 156 GLY A N 1
ATOM 1124 C CA . GLY A 1 156 ? 1.094 10.782 -19.895 1.00 61.22 156 GLY A CA 1
ATOM 1125 C C . GLY A 1 156 ? 1.319 10.131 -18.530 1.00 61.22 156 GLY A C 1
ATOM 1126 O O . GLY A 1 156 ? 0.778 9.058 -18.280 1.00 61.22 156 GLY A O 1
ATOM 1127 N N . PHE A 1 157 ? 2.060 10.799 -17.635 1.00 61.44 157 PHE A N 1
ATOM 1128 C CA . PHE A 1 157 ? 2.340 10.341 -16.271 1.00 61.44 157 PHE A CA 1
ATOM 1129 C C . PHE A 1 157 ? 1.060 10.007 -15.496 1.00 61.44 157 PHE A C 1
ATOM 1131 O O . PHE A 1 157 ? 0.889 8.884 -15.037 1.00 61.44 157 PHE A O 1
ATOM 1138 N N . PHE A 1 158 ? 0.136 10.963 -15.389 1.00 64.88 158 PHE A N 1
ATOM 1139 C CA . PHE A 1 158 ? -1.061 10.831 -14.551 1.00 64.88 158 PHE A CA 1
ATOM 1140 C C . PHE A 1 158 ? -2.187 9.991 -15.177 1.00 64.88 158 PHE A C 1
ATOM 1142 O O . PHE A 1 158 ? -3.174 9.701 -14.506 1.00 64.88 158 PHE A O 1
ATOM 1149 N N . ALA A 1 159 ? -2.053 9.617 -16.451 1.00 69.62 159 ALA A N 1
ATOM 1150 C CA . ALA A 1 159 ? -3.078 8.907 -17.216 1.00 69.62 159 ALA A CA 1
ATOM 1151 C C . ALA A 1 159 ? -2.692 7.457 -17.566 1.00 69.62 159 ALA A C 1
ATOM 1153 O O . ALA A 1 159 ? -3.443 6.778 -18.262 1.00 69.62 159 ALA A O 1
ATOM 1154 N N . CYS A 1 160 ? -1.527 6.989 -17.113 1.00 74.19 160 CYS A N 1
ATOM 1155 C CA . CYS A 1 160 ? -0.975 5.682 -17.456 1.00 74.19 160 CYS A CA 1
ATOM 1156 C C . CYS A 1 160 ? -0.991 4.718 -16.261 1.00 74.19 160 CYS A C 1
ATOM 1158 O O . CYS A 1 160 ? -0.875 5.149 -15.113 1.00 74.19 160 CYS A O 1
ATOM 1160 N N . GLY A 1 161 ? -1.116 3.412 -16.526 1.00 71.88 161 GLY A N 1
ATOM 1161 C CA . GLY A 1 161 ? -1.108 2.383 -15.492 1.00 71.88 161 GLY A CA 1
ATOM 1162 C C . GLY A 1 161 ? -2.408 2.312 -14.707 1.00 71.88 161 GLY A C 1
ATOM 1163 O O . GLY A 1 161 ? -2.550 2.947 -13.663 1.00 71.88 161 GLY A O 1
ATOM 1164 N N . ALA A 1 162 ? -3.352 1.504 -15.188 1.00 77.00 162 ALA A N 1
ATOM 1165 C CA . ALA A 1 162 ? -4.703 1.465 -14.628 1.00 77.00 162 ALA A CA 1
ATOM 1166 C C . ALA A 1 162 ? -4.806 0.795 -13.245 1.00 77.00 162 ALA A C 1
ATOM 1168 O O . ALA A 1 162 ? -5.739 1.091 -12.506 1.00 77.00 162 ALA A O 1
ATOM 1169 N N . SER A 1 163 ? -3.893 -0.115 -12.886 1.00 90.69 163 SER A N 1
ATOM 1170 C CA . SER A 1 163 ? -3.997 -0.865 -11.628 1.00 90.69 163 SER A CA 1
ATOM 1171 C C . SER A 1 163 ? -2.632 -1.246 -11.074 1.00 90.69 163 SER A C 1
ATOM 1173 O O . SER A 1 163 ? -1.910 -2.049 -11.669 1.00 90.69 163 SER A O 1
ATOM 1175 N N . GLY A 1 164 ? -2.295 -0.713 -9.899 1.00 92.31 164 GLY A N 1
ATOM 1176 C CA . GLY A 1 164 ? -1.051 -1.066 -9.229 1.00 92.31 164 GLY A CA 1
ATOM 1177 C C . GLY A 1 164 ? -1.059 -2.501 -8.712 1.00 92.31 164 GLY A C 1
ATOM 1178 O O . GLY A 1 164 ? -0.018 -3.163 -8.698 1.00 92.31 164 GLY A O 1
ATOM 1179 N N . GLU A 1 165 ? -2.238 -3.007 -8.345 1.00 95.44 165 GLU A N 1
ATOM 1180 C CA . GLU A 1 165 ? -2.441 -4.386 -7.899 1.00 95.44 165 GLU A CA 1
ATOM 1181 C C . GLU A 1 165 ? -2.111 -5.372 -9.025 1.00 95.44 165 GLU A C 1
ATOM 1183 O O . GLU A 1 165 ? -1.287 -6.273 -8.843 1.00 95.44 165 GLU A O 1
ATOM 1188 N N . ALA A 1 166 ? -2.696 -5.166 -10.211 1.00 93.81 166 ALA A N 1
ATOM 1189 C CA . ALA A 1 166 ? -2.440 -6.006 -11.377 1.00 93.81 166 ALA A CA 1
ATOM 1190 C C . ALA A 1 166 ? -0.965 -5.949 -11.801 1.00 93.81 166 ALA A C 1
ATOM 1192 O O . ALA A 1 166 ? -0.357 -6.992 -12.042 1.00 93.81 166 ALA A O 1
ATOM 1193 N N . ASN A 1 167 ? -0.371 -4.752 -11.811 1.00 91.81 167 ASN A N 1
ATOM 1194 C CA . ASN A 1 167 ? 1.038 -4.570 -12.151 1.00 91.81 167 ASN A CA 1
ATOM 1195 C C . ASN A 1 167 ? 1.960 -5.287 -11.159 1.00 91.81 167 ASN A C 1
ATOM 1197 O O . ASN A 1 167 ? 2.845 -6.040 -11.556 1.00 91.81 167 ASN A O 1
ATOM 1201 N N . THR A 1 168 ? 1.742 -5.099 -9.855 1.00 94.31 168 THR A N 1
ATOM 1202 C CA . THR A 1 168 ? 2.565 -5.729 -8.810 1.00 94.31 168 THR A CA 1
ATOM 1203 C C . THR A 1 168 ? 2.468 -7.247 -8.877 1.00 94.31 168 THR A C 1
ATOM 1205 O O . THR A 1 168 ? 3.481 -7.935 -8.754 1.00 94.31 168 THR A O 1
ATOM 1208 N N . LYS A 1 169 ? 1.270 -7.778 -9.140 1.00 94.25 169 LYS A N 1
ATOM 1209 C CA . LYS A 1 169 ? 1.076 -9.206 -9.383 1.00 94.25 169 LYS A CA 1
ATOM 1210 C C . LYS A 1 169 ? 1.876 -9.687 -10.599 1.00 94.25 169 LYS A C 1
ATOM 1212 O O . LYS A 1 169 ? 2.603 -10.667 -10.471 1.00 94.25 169 LYS A O 1
ATOM 1217 N N . ALA A 1 170 ? 1.800 -8.986 -11.731 1.00 92.69 170 ALA A N 1
ATOM 1218 C CA . ALA A 1 170 ? 2.555 -9.333 -12.936 1.00 92.69 170 ALA A CA 1
ATOM 1219 C C . ALA A 1 170 ? 4.078 -9.301 -12.701 1.00 92.69 170 ALA A C 1
ATOM 1221 O O . ALA A 1 170 ? 4.786 -10.205 -13.139 1.00 92.69 170 ALA A O 1
ATOM 1222 N N . ILE A 1 171 ? 4.578 -8.318 -11.943 1.00 92.06 171 ILE A N 1
ATOM 1223 C CA . ILE A 1 171 ? 5.993 -8.223 -11.550 1.00 92.06 171 ILE A CA 1
ATOM 1224 C C . ILE A 1 171 ? 6.418 -9.452 -10.738 1.00 92.06 171 ILE A C 1
ATOM 1226 O O . ILE A 1 171 ? 7.437 -10.068 -11.042 1.00 92.06 171 ILE A O 1
ATOM 1230 N N . LEU A 1 172 ? 5.638 -9.830 -9.721 1.00 93.62 172 LEU A N 1
ATOM 1231 C CA . LEU A 1 172 ? 5.935 -10.985 -8.866 1.00 93.62 172 LEU A CA 1
ATOM 1232 C C . LEU A 1 172 ? 5.868 -12.313 -9.637 1.00 93.62 172 LEU A C 1
ATOM 1234 O O . LEU A 1 172 ? 6.684 -13.205 -9.403 1.00 93.62 172 LEU A O 1
ATOM 1238 N N . GLU A 1 173 ? 4.922 -12.449 -10.567 1.00 93.19 173 GLU A N 1
ATOM 1239 C CA . GLU A 1 173 ? 4.812 -13.620 -11.445 1.00 93.19 173 GLU A CA 1
ATOM 1240 C C . GLU A 1 173 ? 6.003 -13.717 -12.408 1.00 93.19 173 GLU A C 1
ATOM 1242 O O . GLU A 1 173 ? 6.591 -14.790 -12.554 1.00 93.19 173 GLU A O 1
ATOM 1247 N N . TYR A 1 174 ? 6.406 -12.596 -13.012 1.00 90.31 174 TYR A N 1
ATOM 1248 C CA . TYR A 1 174 ? 7.573 -12.519 -13.892 1.00 90.31 174 TYR A CA 1
ATOM 1249 C C . TYR A 1 174 ? 8.891 -12.797 -13.157 1.00 90.31 174 TYR A C 1
ATOM 1251 O O . TYR A 1 174 ? 9.797 -13.444 -13.699 1.00 90.31 174 TYR A O 1
ATOM 1259 N N . ASP A 1 175 ? 8.992 -12.342 -11.906 1.00 87.56 175 ASP A N 1
ATOM 1260 C CA . ASP A 1 175 ? 10.126 -12.624 -11.034 1.00 87.56 175 ASP A CA 1
ATOM 1261 C C . ASP A 1 175 ? 10.338 -14.135 -10.871 1.00 87.56 175 ASP A C 1
ATOM 1263 O O . ASP A 1 175 ? 11.477 -14.602 -10.869 1.00 87.56 175 ASP A O 1
ATOM 1267 N N . GLY A 1 176 ? 9.253 -14.917 -10.793 1.00 84.81 176 GLY A N 1
ATOM 1268 C CA . GLY A 1 176 ? 9.304 -16.381 -10.809 1.00 84.81 176 GLY A CA 1
ATOM 1269 C C . GLY A 1 176 ? 10.169 -16.982 -9.694 1.00 84.81 176 GLY A C 1
ATOM 1270 O O . GLY A 1 176 ? 10.745 -18.054 -9.874 1.00 84.81 176 GLY A O 1
ATOM 1271 N N . GLY A 1 177 ? 10.314 -16.275 -8.567 1.00 83.75 177 GLY A N 1
ATOM 1272 C CA . GLY A 1 177 ? 11.151 -16.674 -7.431 1.00 83.75 177 GLY A CA 1
ATOM 1273 C C . GLY A 1 177 ? 12.635 -16.305 -7.544 1.00 83.75 177 GLY A C 1
ATOM 1274 O O . GLY A 1 177 ? 13.415 -16.693 -6.674 1.00 83.75 177 GLY A O 1
ATOM 1275 N N . LYS A 1 178 ? 13.043 -15.553 -8.575 1.00 86.94 178 LYS A N 1
ATOM 1276 C CA . LYS A 1 178 ? 14.424 -15.055 -8.725 1.00 86.94 178 LYS A CA 1
ATOM 1277 C C . LYS A 1 178 ? 14.789 -14.009 -7.669 1.00 86.94 178 LYS A C 1
ATOM 1279 O O . LYS A 1 178 ? 15.965 -13.810 -7.400 1.00 86.94 178 LYS A O 1
ATOM 1284 N N . ASN A 1 179 ? 13.789 -13.399 -7.041 1.00 89.31 179 ASN A N 1
ATOM 1285 C CA . ASN A 1 179 ? 13.902 -12.348 -6.042 1.00 89.31 179 ASN A CA 1
ATOM 1286 C C . ASN A 1 179 ? 14.569 -11.055 -6.549 1.00 89.31 179 ASN A C 1
ATOM 1288 O O . ASN A 1 179 ? 15.135 -10.303 -5.750 1.00 89.31 179 ASN A O 1
ATOM 1292 N N . ILE A 1 180 ? 14.471 -10.773 -7.852 1.00 89.19 180 ILE A N 1
ATOM 1293 C CA . ILE A 1 180 ? 15.160 -9.644 -8.484 1.00 89.19 180 ILE A CA 1
ATOM 1294 C C . ILE A 1 180 ? 14.343 -8.352 -8.429 1.00 89.19 180 ILE A C 1
ATOM 1296 O O . ILE A 1 180 ? 14.930 -7.285 -8.513 1.00 89.19 180 ILE A O 1
ATOM 1300 N N . HIS A 1 181 ? 13.020 -8.406 -8.239 1.00 91.25 181 HIS A N 1
ATOM 1301 C CA . HIS A 1 181 ? 12.150 -7.220 -8.136 1.00 91.25 181 HIS A CA 1
ATOM 1302 C C . HIS A 1 181 ? 11.918 -6.788 -6.681 1.00 91.25 181 HIS A C 1
ATOM 1304 O O . HIS A 1 181 ? 10.847 -7.002 -6.105 1.00 91.25 181 HIS A O 1
ATOM 1310 N N . HIS A 1 182 ? 12.944 -6.206 -6.056 1.00 91.44 182 HIS A N 1
ATOM 1311 C CA . HIS A 1 182 ? 12.974 -5.942 -4.614 1.00 91.44 182 HIS A CA 1
ATOM 1312 C C . HIS A 1 182 ? 11.788 -5.119 -4.090 1.00 91.44 182 HIS A C 1
ATOM 1314 O O . HIS A 1 182 ? 11.246 -5.470 -3.042 1.00 91.44 182 HIS A O 1
ATOM 1320 N N . ALA A 1 183 ? 11.345 -4.083 -4.811 1.00 91.25 183 ALA A N 1
ATOM 1321 C CA . ALA A 1 183 ? 10.232 -3.246 -4.364 1.00 91.25 183 ALA A CA 1
ATOM 1322 C C . ALA A 1 183 ? 8.914 -4.034 -4.277 1.00 91.25 183 ALA A C 1
ATOM 1324 O O . ALA A 1 183 ? 8.253 -4.024 -3.239 1.00 91.25 183 ALA A O 1
ATOM 1325 N N . ALA A 1 184 ? 8.562 -4.784 -5.326 1.00 93.69 184 ALA A N 1
ATOM 1326 C CA . ALA A 1 184 ? 7.352 -5.609 -5.337 1.00 93.69 184 ALA A CA 1
ATOM 1327 C C . ALA A 1 184 ? 7.425 -6.729 -4.284 1.00 93.69 184 ALA A C 1
ATOM 1329 O O . ALA A 1 184 ? 6.447 -7.007 -3.587 1.00 93.69 184 ALA A O 1
ATOM 1330 N N . LEU A 1 185 ? 8.605 -7.335 -4.110 1.00 94.62 185 LEU A N 1
ATOM 1331 C CA . LEU A 1 185 ? 8.836 -8.371 -3.103 1.00 94.62 185 LEU A CA 1
ATOM 1332 C C . LEU A 1 185 ? 8.687 -7.839 -1.679 1.00 94.62 185 LEU A C 1
ATOM 1334 O O . LEU A 1 185 ? 8.101 -8.528 -0.845 1.00 94.62 185 LEU A O 1
ATOM 1338 N N . ALA A 1 186 ? 9.191 -6.640 -1.385 1.00 94.19 186 ALA A N 1
ATOM 1339 C CA . ALA A 1 186 ? 9.025 -6.014 -0.078 1.00 94.19 186 ALA A CA 1
ATOM 1340 C C . ALA A 1 186 ? 7.542 -5.795 0.237 1.00 94.19 186 ALA A C 1
ATOM 1342 O O . ALA A 1 186 ? 7.074 -6.201 1.302 1.00 94.19 186 ALA A O 1
ATOM 1343 N N . VAL A 1 187 ? 6.774 -5.262 -0.721 1.00 95.56 187 VAL A N 1
ATOM 1344 C CA . VAL A 1 187 ? 5.330 -5.074 -0.541 1.00 95.56 187 VAL A CA 1
ATOM 1345 C C . VAL A 1 187 ? 4.601 -6.405 -0.347 1.00 95.56 187 VAL A C 1
ATOM 1347 O O . VAL A 1 187 ? 3.771 -6.521 0.551 1.00 95.56 187 VAL A O 1
ATOM 1350 N N . SER A 1 188 ? 4.957 -7.447 -1.106 1.00 96.06 188 SER A N 1
ATOM 1351 C CA . SER A 1 188 ? 4.358 -8.783 -0.943 1.00 96.06 188 SER A CA 1
ATOM 1352 C C . SER A 1 188 ? 4.566 -9.368 0.460 1.00 96.06 188 SER A C 1
ATOM 1354 O O . SER A 1 188 ? 3.800 -10.224 0.910 1.00 96.06 188 SER A O 1
ATOM 1356 N N . LYS A 1 189 ? 5.609 -8.905 1.165 1.00 96.06 189 LYS A N 1
ATOM 1357 C CA . LYS A 1 189 ? 5.949 -9.351 2.513 1.00 96.06 189 LYS A CA 1
ATOM 1358 C C . LYS A 1 189 ? 5.314 -8.506 3.615 1.00 96.06 189 LYS A C 1
ATOM 1360 O O . LYS A 1 189 ? 5.284 -8.974 4.752 1.00 96.06 189 LYS A O 1
ATOM 1365 N N . PHE A 1 190 ? 4.824 -7.316 3.282 1.00 96.75 190 PHE A N 1
ATOM 1366 C CA . PHE A 1 190 ? 4.312 -6.355 4.244 1.00 96.75 190 PHE A CA 1
ATOM 1367 C C . PHE A 1 190 ? 3.003 -6.817 4.882 1.00 96.75 190 PHE A C 1
ATOM 1369 O O . PHE A 1 190 ? 2.062 -7.227 4.202 1.00 96.75 190 PHE A O 1
ATOM 1376 N N . GLU A 1 191 ? 2.953 -6.703 6.205 1.00 96.19 191 GLU A N 1
ATOM 1377 C CA . GLU A 1 191 ? 1.743 -6.812 7.010 1.00 96.19 191 GLU A CA 1
ATOM 1378 C C . GLU A 1 191 ? 1.856 -5.810 8.172 1.00 96.19 191 GLU A C 1
ATOM 1380 O O . GLU A 1 191 ? 2.809 -5.887 8.955 1.00 96.19 191 GLU A O 1
ATOM 1385 N N . PRO A 1 192 ? 0.936 -4.839 8.299 1.00 92.88 192 PRO A N 1
ATOM 1386 C CA . PRO A 1 192 ? 1.012 -3.846 9.357 1.00 92.88 192 PRO A CA 1
ATOM 1387 C C . PRO A 1 192 ? 0.700 -4.462 10.721 1.00 92.88 192 PRO A C 1
ATOM 1389 O O . PRO A 1 192 ? -0.193 -5.302 10.881 1.00 92.88 192 PRO A O 1
ATOM 1392 N N . VAL A 1 193 ? 1.394 -3.968 11.747 1.00 89.56 193 VAL A N 1
ATOM 1393 C CA . VAL A 1 193 ? 1.140 -4.360 13.134 1.00 89.56 193 VAL A CA 1
ATOM 1394 C C . VAL A 1 193 ? -0.314 -4.065 13.495 1.00 89.56 193 VAL A C 1
ATOM 1396 O O . VAL A 1 193 ? -0.776 -2.932 13.417 1.00 89.56 193 VAL A O 1
ATOM 1399 N N . GLY A 1 194 ? -1.023 -5.085 13.974 1.00 89.75 194 GLY A N 1
ATOM 1400 C CA . GLY A 1 194 ? -2.425 -4.955 14.363 1.00 89.75 194 GLY A CA 1
ATOM 1401 C C . GLY A 1 194 ? -3.422 -5.340 13.277 1.00 89.75 194 GLY A C 1
ATOM 1402 O O . GLY A 1 194 ? -4.619 -5.281 13.556 1.00 89.75 194 GLY A O 1
ATOM 1403 N N . CYS A 1 195 ? -2.964 -5.791 12.105 1.00 94.19 195 CYS A N 1
ATOM 1404 C CA . CYS A 1 195 ? -3.841 -6.426 11.134 1.00 94.19 195 CYS A CA 1
ATOM 1405 C C . CYS A 1 195 ? -4.555 -7.650 11.736 1.00 94.19 195 CYS A C 1
ATOM 1407 O O . CYS A 1 195 ? -3.938 -8.522 12.346 1.00 94.19 195 CYS A O 1
ATOM 1409 N N . LYS A 1 196 ? -5.882 -7.690 11.593 1.00 91.44 196 LYS A N 1
ATOM 1410 C CA . LYS A 1 196 ? -6.764 -8.776 12.060 1.00 91.44 196 LYS A CA 1
ATOM 1411 C C . LYS A 1 196 ? -7.765 -9.213 10.987 1.00 91.44 196 LYS A C 1
ATOM 1413 O O . LYS A 1 196 ? -8.365 -10.279 11.111 1.00 91.44 196 LYS A O 1
ATOM 1418 N N . ALA A 1 197 ? -7.987 -8.377 9.978 1.00 89.75 197 ALA A N 1
ATOM 1419 C CA . ALA A 1 197 ? -8.935 -8.593 8.902 1.00 89.75 197 ALA A CA 1
ATOM 1420 C C . ALA A 1 197 ? -8.217 -9.013 7.608 1.00 89.75 197 ALA A C 1
ATOM 1422 O O . ALA A 1 197 ? -7.070 -8.627 7.387 1.00 89.75 197 ALA A O 1
ATOM 1423 N N . PRO A 1 198 ? -8.889 -9.762 6.715 1.00 91.06 198 PRO A N 1
ATOM 1424 C CA . PRO A 1 198 ? -8.254 -10.288 5.509 1.00 91.06 198 PRO A CA 1
ATOM 1425 C C . PRO A 1 198 ? -7.705 -9.232 4.549 1.00 91.06 198 PRO A C 1
ATOM 1427 O O . PRO A 1 198 ? -6.815 -9.567 3.780 1.00 91.06 198 PRO A O 1
ATOM 1430 N N . PHE A 1 199 ? -8.232 -8.002 4.561 1.00 93.06 199 PHE A N 1
ATOM 1431 C CA . PHE A 1 199 ? -7.831 -6.952 3.620 1.00 93.06 199 PHE A CA 1
ATOM 1432 C C . PHE A 1 199 ? -6.400 -6.455 3.870 1.00 93.06 199 PHE A C 1
ATOM 1434 O O . PHE A 1 199 ? -5.684 -6.178 2.922 1.00 93.06 199 PHE A O 1
ATOM 1441 N N . CYS A 1 200 ? -5.955 -6.386 5.130 1.00 94.88 200 CYS A N 1
ATOM 1442 C CA . CYS A 1 200 ? -4.633 -5.865 5.490 1.00 94.88 200 CYS A CA 1
ATOM 1443 C C . CYS A 1 200 ? -3.553 -6.950 5.585 1.00 94.88 200 CYS A C 1
ATOM 1445 O O . CYS A 1 200 ? -2.414 -6.634 5.930 1.00 94.88 200 CYS A O 1
ATOM 1447 N N . ALA A 1 201 ? -3.906 -8.215 5.345 1.00 95.75 201 ALA A N 1
ATOM 1448 C CA . ALA A 1 201 ? -3.004 -9.343 5.526 1.00 95.75 201 ALA A CA 1
ATOM 1449 C C . ALA A 1 201 ? -1.833 -9.309 4.532 1.00 95.75 201 ALA A C 1
ATOM 1451 O O . ALA A 1 201 ? -1.902 -8.688 3.465 1.00 95.75 201 ALA A O 1
ATOM 1452 N N . LYS A 1 202 ? -0.766 -10.041 4.856 1.00 96.56 202 LYS A N 1
ATOM 1453 C CA . LYS A 1 202 ? 0.376 -10.247 3.962 1.00 96.56 202 LYS A CA 1
ATOM 1454 C C . LYS A 1 202 ? -0.064 -10.658 2.551 1.00 96.56 202 LYS A C 1
ATOM 1456 O O . LYS A 1 202 ? -0.908 -11.539 2.378 1.00 96.56 202 LYS A O 1
ATOM 1461 N N . GLY A 1 203 ? 0.530 -10.028 1.537 1.00 95.50 203 GLY A N 1
ATOM 1462 C CA . GLY A 1 203 ? 0.222 -10.279 0.125 1.00 95.50 203 GLY A CA 1
ATOM 1463 C C . GLY A 1 203 ? -1.040 -9.585 -0.403 1.00 95.50 203 GLY A C 1
ATOM 1464 O O . GLY A 1 203 ? -1.426 -9.836 -1.541 1.00 95.50 203 GLY A O 1
ATOM 1465 N N . LYS A 1 204 ? -1.694 -8.731 0.396 1.00 97.12 204 LYS A N 1
ATOM 1466 C CA . LYS A 1 204 ? -2.812 -7.878 -0.056 1.00 97.12 204 LYS A CA 1
ATOM 1467 C C . LYS A 1 204 ? -2.410 -6.475 -0.471 1.00 97.12 204 LYS A C 1
ATOM 1469 O O . LYS A 1 204 ? -3.214 -5.751 -1.044 1.00 97.12 204 LYS A O 1
ATOM 1474 N N . TRP A 1 205 ? -1.180 -6.107 -0.168 1.00 98.19 205 TRP A N 1
ATOM 1475 C CA . TRP A 1 205 ? -0.634 -4.802 -0.469 1.00 98.19 205 TRP A CA 1
ATOM 1476 C C . TRP A 1 205 ? 0.051 -4.807 -1.837 1.00 98.19 205 TRP A C 1
ATOM 1478 O O . TRP A 1 205 ? 0.552 -5.848 -2.272 1.00 98.19 205 TRP A O 1
ATOM 1488 N N . TRP A 1 206 ? 0.118 -3.650 -2.496 1.00 97.25 206 TRP A N 1
ATOM 1489 C CA . TRP A 1 206 ? 0.801 -3.496 -3.784 1.00 97.25 206 TRP A CA 1
ATOM 1490 C C . TRP A 1 206 ? 1.562 -2.170 -3.919 1.00 97.25 206 TRP A C 1
ATOM 1492 O O . TRP A 1 206 ? 1.424 -1.261 -3.096 1.00 97.25 206 TRP A O 1
ATOM 1502 N N . LEU A 1 207 ? 2.426 -2.094 -4.938 1.00 93.25 207 LEU A N 1
ATOM 1503 C CA . LEU A 1 207 ? 3.084 -0.855 -5.347 1.00 93.25 207 LEU A CA 1
ATOM 1504 C C . LEU A 1 207 ? 2.090 -0.006 -6.144 1.00 93.25 207 LEU A C 1
ATOM 1506 O O . LEU A 1 207 ? 1.590 -0.486 -7.167 1.00 93.25 207 LEU A O 1
ATOM 1510 N N . PRO A 1 208 ? 1.821 1.245 -5.746 1.00 90.88 208 PRO A N 1
ATOM 1511 C CA . PRO A 1 208 ? 0.796 2.034 -6.408 1.00 90.88 208 PRO A CA 1
ATOM 1512 C C . PRO A 1 208 ? 1.135 2.272 -7.887 1.00 90.88 208 PRO A C 1
ATOM 1514 O O . PRO A 1 208 ? 2.304 2.436 -8.245 1.00 90.88 208 PRO A O 1
ATOM 1517 N N . SER A 1 209 ? 0.132 2.275 -8.763 1.00 88.12 209 SER A N 1
ATOM 1518 C CA . SER A 1 209 ? 0.314 2.716 -10.153 1.00 88.12 209 SER A CA 1
ATOM 1519 C C . SER A 1 209 ? 0.487 4.232 -10.236 1.00 88.12 209 SER A C 1
ATOM 1521 O O . SER A 1 209 ? 0.212 4.963 -9.283 1.00 88.12 209 SER A O 1
ATOM 1523 N N . ASN A 1 210 ? 0.897 4.744 -11.395 1.00 81.06 210 ASN A N 1
ATOM 1524 C CA . ASN A 1 210 ? 0.975 6.188 -11.605 1.00 81.06 210 ASN A CA 1
ATOM 1525 C C . ASN A 1 210 ? -0.403 6.875 -11.489 1.00 81.06 210 ASN A C 1
ATOM 1527 O O . ASN A 1 210 ? -0.485 7.995 -10.979 1.00 81.06 210 ASN A O 1
ATOM 1531 N N . MET A 1 211 ? -1.487 6.202 -11.894 1.00 84.44 211 MET A N 1
ATOM 1532 C CA . MET A 1 211 ? -2.857 6.688 -11.695 1.00 84.44 211 MET A CA 1
ATOM 1533 C C . MET A 1 211 ? -3.230 6.752 -10.206 1.00 84.44 211 MET A C 1
ATOM 1535 O O . MET A 1 211 ? -3.745 7.766 -9.745 1.00 84.44 211 MET A O 1
ATOM 1539 N N . GLU A 1 212 ? -2.908 5.719 -9.427 1.00 88.56 212 GLU A N 1
ATOM 1540 C CA . GLU A 1 212 ? -3.151 5.702 -7.976 1.00 88.56 212 GLU A CA 1
ATOM 1541 C C . GLU A 1 212 ? -2.305 6.768 -7.253 1.00 88.56 212 GLU A C 1
ATOM 1543 O O . GLU A 1 212 ? -2.793 7.453 -6.351 1.00 88.56 212 GLU A O 1
ATOM 1548 N N . ILE A 1 213 ? -1.065 6.993 -7.705 1.00 83.31 213 ILE A N 1
ATOM 1549 C CA . ILE A 1 213 ? -0.211 8.099 -7.246 1.00 83.31 213 ILE A CA 1
ATOM 1550 C C . ILE A 1 213 ? -0.836 9.461 -7.578 1.00 83.31 213 ILE A C 1
ATOM 1552 O O . ILE A 1 213 ? -0.747 10.381 -6.765 1.00 83.31 213 ILE A O 1
ATOM 1556 N N . ASN A 1 214 ? -1.468 9.622 -8.746 1.00 81.56 214 ASN A N 1
ATOM 1557 C CA . ASN A 1 214 ? -2.183 10.855 -9.089 1.00 81.56 214 ASN A CA 1
ATOM 1558 C C . ASN A 1 214 ? -3.318 11.145 -8.099 1.00 81.56 214 ASN A C 1
ATOM 1560 O O . ASN A 1 214 ? -3.470 12.274 -7.627 1.00 81.56 214 ASN A O 1
ATOM 1564 N N . THR A 1 215 ? -4.094 10.116 -7.758 1.00 87.94 215 THR A N 1
ATOM 1565 C CA . THR A 1 215 ? -5.177 10.228 -6.779 1.00 87.94 215 THR A CA 1
ATOM 1566 C C . THR A 1 215 ? -4.628 10.597 -5.402 1.00 87.94 215 THR A C 1
ATOM 1568 O O . THR A 1 215 ? -5.094 11.563 -4.801 1.00 87.94 215 THR A O 1
ATOM 1571 N N . LEU A 1 216 ? -3.569 9.916 -4.944 1.00 85.62 216 LEU A N 1
ATOM 1572 C CA . LEU A 1 216 ? -2.856 10.254 -3.704 1.00 85.62 216 LEU A CA 1
ATOM 1573 C C . LEU A 1 216 ? -2.401 11.717 -3.674 1.00 85.62 216 LEU A C 1
ATOM 1575 O O . LEU A 1 216 ? -2.584 12.393 -2.668 1.00 85.62 216 LEU A O 1
ATOM 1579 N N . LYS A 1 217 ? -1.834 12.221 -4.776 1.00 80.19 217 LYS A N 1
ATOM 1580 C CA . LYS A 1 217 ? -1.393 13.620 -4.901 1.00 80.19 217 LYS A CA 1
ATOM 1581 C C . LYS A 1 217 ? -2.553 14.607 -4.848 1.00 80.19 217 LYS A C 1
ATOM 1583 O O . LYS A 1 217 ? -2.451 15.624 -4.170 1.00 80.19 217 LYS A O 1
ATOM 1588 N N . THR A 1 218 ? -3.647 14.309 -5.543 1.00 86.00 218 THR A N 1
ATOM 1589 C CA . THR A 1 218 ? -4.852 15.154 -5.550 1.00 86.00 218 THR A CA 1
ATOM 1590 C C . THR A 1 218 ? -5.452 15.268 -4.148 1.00 86.00 218 THR A C 1
ATOM 1592 O O . THR A 1 218 ? -5.901 16.335 -3.744 1.00 86.00 218 THR A O 1
ATOM 1595 N N . ASN A 1 219 ? -5.378 14.179 -3.385 1.00 89.81 219 ASN A N 1
ATOM 1596 C CA . ASN A 1 219 ? -5.920 14.058 -2.037 1.00 89.81 219 ASN A CA 1
ATOM 1597 C C . ASN A 1 219 ? -4.875 14.254 -0.925 1.00 89.81 219 ASN A C 1
ATOM 1599 O O . ASN A 1 219 ? -5.149 13.945 0.237 1.00 89.81 219 ASN A O 1
ATOM 1603 N N . LYS A 1 220 ? -3.688 14.778 -1.268 1.00 84.56 220 LYS A N 1
ATOM 1604 C CA . LYS A 1 220 ? -2.508 14.834 -0.392 1.00 84.56 220 LYS A CA 1
ATOM 1605 C C . LYS A 1 220 ? -2.825 15.416 0.981 1.00 84.56 220 LYS A C 1
ATOM 1607 O O . LYS A 1 220 ? -2.545 14.759 1.973 1.00 84.56 220 LYS A O 1
ATOM 1612 N N . THR A 1 221 ? -3.452 16.591 1.040 1.00 87.19 221 THR A N 1
ATOM 1613 C CA . THR A 1 221 ? -3.730 17.285 2.307 1.00 87.19 221 THR A CA 1
ATOM 1614 C C . THR A 1 221 ? -4.548 16.423 3.268 1.00 87.19 221 THR A C 1
ATOM 1616 O O . THR A 1 221 ? -4.137 16.216 4.401 1.00 87.19 221 THR A O 1
ATOM 1619 N N . ALA A 1 222 ? -5.658 15.844 2.807 1.00 92.00 222 ALA A N 1
ATOM 1620 C CA . ALA A 1 222 ? -6.512 15.017 3.658 1.00 92.00 222 ALA A CA 1
ATOM 1621 C C . ALA A 1 222 ? -5.816 13.717 4.099 1.00 92.00 222 ALA A C 1
ATOM 1623 O O . ALA A 1 222 ? -5.976 13.276 5.237 1.00 92.00 222 ALA A O 1
ATOM 1624 N N . VAL A 1 223 ? -5.021 13.105 3.215 1.00 90.75 223 VAL A N 1
ATOM 1625 C CA . VAL A 1 223 ? -4.224 11.915 3.552 1.00 90.75 223 VAL A CA 1
ATOM 1626 C C . VAL A 1 223 ? -3.154 12.255 4.592 1.00 90.75 223 VAL A C 1
ATOM 1628 O O . VAL A 1 223 ? -2.963 11.499 5.542 1.00 90.75 223 VAL A O 1
ATOM 1631 N N . GLU A 1 224 ? -2.473 13.391 4.445 1.00 85.12 224 GLU A N 1
ATOM 1632 C CA . GLU A 1 224 ? -1.467 13.867 5.395 1.00 85.12 224 GLU A CA 1
ATOM 1633 C C . GLU A 1 224 ? -2.072 14.216 6.752 1.00 85.12 224 GLU A C 1
ATOM 1635 O O . GLU A 1 224 ? -1.495 13.833 7.766 1.00 85.12 224 GLU A O 1
ATOM 1640 N N . ASP A 1 225 ? -3.258 14.823 6.788 1.00 88.31 225 ASP A N 1
ATOM 1641 C CA . ASP A 1 225 ? -4.001 15.067 8.028 1.00 88.31 225 ASP A CA 1
ATOM 1642 C C . ASP A 1 225 ? -4.338 13.748 8.747 1.00 88.31 225 ASP A C 1
ATOM 1644 O O . ASP A 1 225 ? -4.119 13.610 9.953 1.00 88.31 225 ASP A O 1
ATOM 1648 N N . GLY A 1 226 ? -4.800 12.730 8.011 1.00 90.69 226 GLY A N 1
ATOM 1649 C CA . GLY A 1 226 ? -5.053 11.396 8.567 1.00 90.69 226 GLY A CA 1
ATOM 1650 C C . GLY A 1 226 ? -3.785 10.727 9.112 1.00 90.69 226 GLY A C 1
ATOM 1651 O O . GLY A 1 226 ? -3.778 10.182 10.222 1.00 90.69 226 GLY A O 1
ATOM 1652 N N . LEU A 1 227 ? -2.680 10.810 8.363 1.00 86.94 227 LEU A N 1
ATOM 1653 C CA . LEU A 1 227 ? -1.365 10.309 8.779 1.00 86.94 227 LEU A CA 1
ATOM 1654 C C . LEU A 1 227 ? -0.808 11.078 9.991 1.00 86.94 227 LEU A C 1
ATOM 1656 O O . LEU A 1 227 ? -0.133 10.486 10.840 1.00 86.94 227 LEU A O 1
ATOM 1660 N N . TYR A 1 228 ? -1.111 12.374 10.096 1.00 84.06 228 TYR A N 1
ATOM 1661 C CA . TYR A 1 228 ? -0.747 13.227 11.223 1.00 84.06 228 TYR A CA 1
ATOM 1662 C C . TYR A 1 228 ? -1.507 12.827 12.485 1.00 84.06 228 TYR A C 1
ATOM 1664 O O . TYR A 1 228 ? -0.900 12.669 13.546 1.00 84.06 228 TYR A O 1
ATOM 1672 N N . THR A 1 229 ? -2.816 12.584 12.378 1.00 87.50 229 THR A N 1
ATOM 1673 C CA . THR A 1 229 ? -3.655 12.168 13.512 1.00 87.50 229 THR A CA 1
ATOM 1674 C C . THR A 1 229 ? -3.130 10.882 14.163 1.00 87.50 229 THR A C 1
ATOM 1676 O O . THR A 1 229 ? -3.109 10.776 15.391 1.00 87.50 229 THR A O 1
ATOM 1679 N N . VAL A 1 230 ? -2.617 9.922 13.379 1.00 85.06 230 VAL A N 1
ATOM 1680 C CA . VAL A 1 230 ? -2.033 8.676 13.923 1.00 85.06 230 VAL A CA 1
ATOM 1681 C C . VAL A 1 230 ? -0.597 8.820 14.440 1.00 85.06 230 VAL A C 1
ATOM 1683 O O . VAL A 1 230 ? -0.114 7.930 15.141 1.00 85.06 230 VAL A O 1
ATOM 1686 N N . ARG A 1 231 ? 0.097 9.931 14.163 1.00 75.94 231 ARG A N 1
ATOM 1687 C CA . ARG A 1 231 ? 1.491 10.156 14.592 1.00 75.94 231 ARG A CA 1
ATOM 1688 C C . ARG A 1 231 ? 1.659 10.163 16.109 1.00 75.94 231 ARG A C 1
ATOM 1690 O O . ARG A 1 231 ? 2.685 9.738 16.615 1.00 75.94 231 ARG A O 1
ATOM 1697 N N . ASN A 1 232 ? 0.653 10.613 16.853 1.00 63.88 232 ASN A N 1
ATOM 1698 C CA . ASN A 1 232 ? 0.753 10.696 18.314 1.00 63.88 232 ASN A CA 1
ATOM 1699 C C . ASN A 1 232 ? 0.665 9.326 19.010 1.00 63.88 232 ASN A C 1
ATOM 1701 O O . ASN A 1 232 ? 0.980 9.221 20.193 1.00 63.88 232 ASN A O 1
ATOM 1705 N N . ILE A 1 233 ? 0.236 8.284 18.291 1.00 68.25 233 ILE A N 1
ATOM 1706 C CA . ILE A 1 233 ? 0.075 6.918 18.816 1.00 68.25 233 ILE A CA 1
ATOM 1707 C C . ILE A 1 233 ? 0.999 5.902 18.138 1.00 68.25 233 ILE A C 1
ATOM 1709 O O . ILE A 1 233 ? 1.172 4.795 18.648 1.00 68.25 233 ILE A O 1
ATOM 1713 N N . LEU A 1 234 ? 1.603 6.265 17.005 1.00 63.84 234 LEU A N 1
ATOM 1714 C CA . LEU A 1 234 ? 2.629 5.477 16.341 1.00 63.84 234 LEU A CA 1
ATOM 1715 C C . LEU A 1 234 ? 3.968 6.187 16.499 1.00 63.84 234 LEU A C 1
ATOM 1717 O O . LEU A 1 234 ? 4.090 7.318 16.037 1.00 63.84 234 LEU A O 1
ATOM 1721 N N . PRO A 1 235 ? 4.996 5.532 17.063 1.00 50.12 235 PRO A N 1
ATOM 1722 C CA . PRO A 1 235 ? 6.312 6.146 17.252 1.00 50.12 235 PRO A CA 1
ATOM 1723 C C . PRO A 1 235 ? 6.993 6.570 15.937 1.00 50.12 235 PRO A C 1
ATOM 1725 O O . PRO A 1 235 ? 8.054 7.180 15.973 1.00 50.12 235 PRO A O 1
ATOM 1728 N N . SER A 1 236 ? 6.395 6.255 14.782 1.00 52.19 236 SER A N 1
ATOM 1729 C CA . SER A 1 236 ? 7.082 6.196 13.504 1.00 52.19 236 SER A CA 1
ATOM 1730 C C . SER A 1 236 ? 6.291 6.633 12.275 1.00 52.19 236 SER A C 1
ATOM 1732 O O . SER A 1 236 ? 6.694 6.280 11.174 1.00 52.19 236 SER A O 1
ATOM 1734 N N . SER A 1 237 ? 5.177 7.362 12.402 1.00 49.09 237 SER A N 1
ATOM 1735 C CA . SER A 1 237 ? 4.439 7.854 11.221 1.00 49.09 237 SER A CA 1
ATOM 1736 C C . SER A 1 237 ? 5.118 9.094 10.615 1.00 49.09 237 SER A C 1
ATOM 1738 O O . SER A 1 237 ? 4.960 10.180 11.183 1.00 49.09 237 SER A O 1
ATOM 1740 N N . PRO A 1 238 ? 5.851 9.011 9.478 1.00 52.81 238 PRO A N 1
ATOM 1741 C CA . PRO A 1 238 ? 6.152 10.200 8.706 1.00 52.81 238 PRO A CA 1
ATOM 1742 C C . PRO A 1 238 ? 4.879 10.664 8.007 1.00 52.81 238 PRO A C 1
ATOM 1744 O O . PRO A 1 238 ? 4.454 10.113 6.984 1.00 52.81 238 PRO A O 1
ATOM 1747 N N . VAL A 1 239 ? 4.339 11.765 8.506 1.00 46.56 239 VAL A N 1
ATOM 1748 C CA . VAL A 1 239 ? 3.989 12.837 7.582 1.00 46.56 239 VAL A CA 1
ATOM 1749 C C . VAL A 1 239 ? 5.330 13.443 7.212 1.00 46.56 239 VAL A C 1
ATOM 1751 O O . VAL A 1 239 ? 5.996 14.022 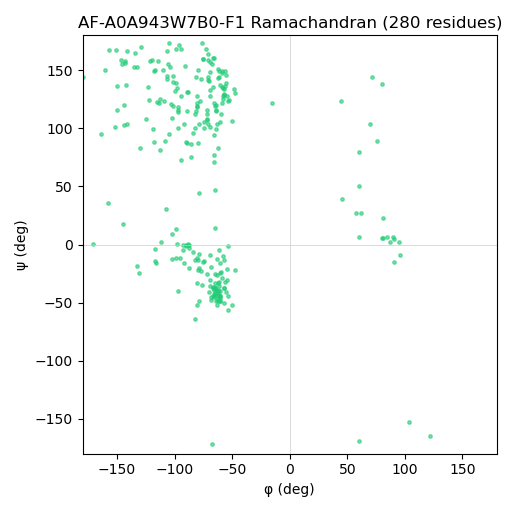8.069 1.00 46.56 239 VAL A O 1
ATOM 1754 N N . SER A 1 240 ? 5.826 13.182 6.005 1.00 48.09 240 SER A N 1
ATOM 1755 C CA . SER A 1 240 ? 7.008 13.913 5.585 1.00 48.09 240 SER A CA 1
ATOM 1756 C C . SER A 1 240 ? 6.569 15.341 5.320 1.00 48.09 240 SER A C 1
ATOM 1758 O O . SER A 1 240 ? 5.947 15.604 4.298 1.00 48.09 240 SER A O 1
ATOM 1760 N N . ASP A 1 241 ? 6.945 16.256 6.210 1.00 42.72 241 ASP A N 1
ATOM 1761 C CA . ASP A 1 241 ? 6.886 17.700 5.943 1.00 42.72 241 ASP A CA 1
ATOM 1762 C C . ASP A 1 241 ? 7.705 18.069 4.686 1.00 42.72 241 ASP A C 1
ATOM 1764 O O . ASP A 1 241 ? 7.599 19.169 4.148 1.00 42.72 241 ASP A O 1
ATOM 1768 N N . ASP A 1 242 ? 8.544 17.140 4.212 1.00 44.12 242 ASP A N 1
ATOM 1769 C CA . ASP A 1 242 ? 9.317 17.267 2.994 1.00 44.12 242 ASP A CA 1
ATOM 1770 C C . ASP A 1 242 ? 8.557 1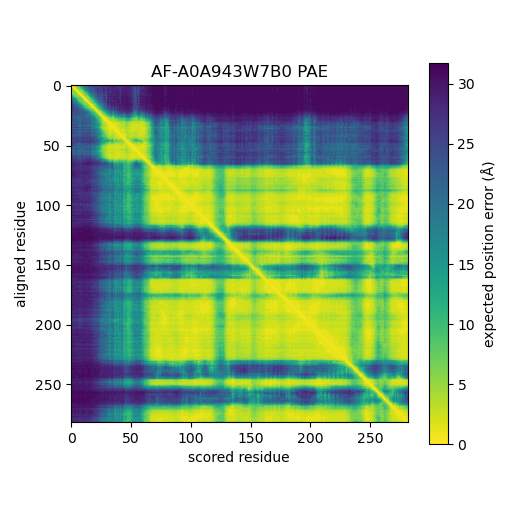6.694 1.791 1.00 44.12 242 ASP A C 1
ATOM 1772 O O . ASP A 1 242 ? 8.552 15.487 1.532 1.00 44.12 242 ASP A O 1
ATOM 1776 N N . ASP A 1 243 ? 8.008 17.603 0.988 1.00 44.72 243 ASP A N 1
ATOM 1777 C CA . ASP A 1 243 ? 7.479 17.370 -0.360 1.00 44.72 243 ASP A CA 1
ATOM 1778 C C . ASP A 1 243 ? 8.479 16.702 -1.317 1.00 44.72 243 ASP A C 1
ATOM 1780 O O . ASP A 1 243 ? 8.110 16.455 -2.458 1.00 44.72 243 ASP A O 1
ATOM 1784 N N . ARG A 1 244 ? 9.718 16.417 -0.870 1.00 45.59 244 ARG A N 1
ATOM 1785 C CA . ARG A 1 244 ? 10.828 15.772 -1.591 1.00 45.59 244 ARG A CA 1
ATOM 1786 C C . ARG A 1 244 ? 10.898 14.244 -1.483 1.00 45.59 244 ARG A C 1
ATOM 1788 O O . ARG A 1 244 ? 11.789 13.645 -2.086 1.00 45.59 244 ARG A O 1
ATOM 1795 N N . GLN A 1 245 ? 9.994 13.588 -0.752 1.00 60.19 245 GLN A N 1
ATOM 1796 C CA . GLN A 1 245 ? 10.053 12.132 -0.598 1.00 60.19 245 GLN A CA 1
ATOM 1797 C C . GLN A 1 245 ? 9.462 11.374 -1.796 1.00 60.19 245 GLN A C 1
ATOM 1799 O O . GLN A 1 245 ? 8.350 11.601 -2.266 1.00 60.19 245 GLN A O 1
ATOM 1804 N N . VAL A 1 246 ? 10.271 10.453 -2.309 1.00 67.19 246 VAL A N 1
ATOM 1805 C CA . VAL A 1 246 ? 10.177 9.867 -3.645 1.00 67.19 246 VAL A CA 1
ATOM 1806 C C . VAL A 1 246 ? 10.100 8.348 -3.460 1.00 67.19 246 VAL A C 1
ATOM 1808 O O . VAL A 1 246 ? 11.081 7.722 -3.050 1.00 67.19 246 VAL A O 1
ATOM 1811 N N . TYR A 1 247 ? 8.920 7.761 -3.697 1.00 77.50 247 TYR A N 1
ATOM 1812 C CA . TYR A 1 247 ? 8.673 6.318 -3.576 1.00 77.50 247 TYR A CA 1
ATOM 1813 C C . TYR A 1 247 ? 8.346 5.654 -4.914 1.00 77.50 247 TYR A C 1
ATOM 1815 O O . TYR A 1 247 ? 7.932 6.324 -5.858 1.00 77.50 247 TYR A O 1
ATOM 1823 N N . TRP A 1 248 ? 8.558 4.341 -4.990 1.00 85.94 248 TRP A N 1
ATOM 1824 C CA . TRP A 1 248 ? 8.356 3.557 -6.205 1.00 85.94 248 TRP A CA 1
ATOM 1825 C C . TRP A 1 248 ? 6.889 3.393 -6.608 1.00 85.94 248 TRP A C 1
ATOM 1827 O O . TRP A 1 248 ? 6.037 3.125 -5.760 1.00 85.94 248 TRP A O 1
ATOM 1837 N N . SER A 1 249 ? 6.633 3.466 -7.918 1.00 86.38 249 SER A N 1
ATOM 1838 C CA . SER A 1 249 ? 5.399 2.993 -8.545 1.00 86.38 249 SER A CA 1
ATOM 1839 C C . SER A 1 249 ? 5.556 1.573 -9.108 1.00 86.38 249 SER A C 1
ATOM 1841 O O . SER A 1 249 ? 6.655 1.010 -9.152 1.00 86.38 249 SER A O 1
ATOM 1843 N N . SER A 1 250 ? 4.447 0.977 -9.540 1.00 89.06 250 SER A N 1
ATOM 1844 C CA . SER A 1 250 ? 4.421 -0.312 -10.247 1.00 89.06 250 SER A CA 1
ATOM 1845 C C . SER A 1 250 ? 4.520 -0.196 -11.772 1.00 89.06 250 SER A C 1
ATOM 1847 O O . SER A 1 250 ? 4.507 -1.218 -12.453 1.00 89.06 250 SER A O 1
ATOM 1849 N N . ASN A 1 251 ? 4.606 1.019 -12.318 1.00 83.81 251 ASN A N 1
ATOM 1850 C CA . ASN A 1 251 ? 4.653 1.263 -13.759 1.00 83.81 251 ASN A CA 1
ATOM 1851 C C . ASN A 1 251 ? 6.074 1.459 -14.270 1.00 83.81 251 ASN A C 1
ATOM 1853 O O . ASN A 1 251 ? 6.823 2.265 -13.720 1.00 83.81 251 ASN A O 1
ATOM 1857 N N . GLU A 1 252 ? 6.406 0.806 -15.381 1.00 78.38 252 GLU A N 1
ATOM 1858 C CA . GLU A 1 252 ? 7.647 1.082 -16.096 1.00 78.38 252 GLU A CA 1
ATOM 1859 C C . GLU A 1 252 ? 7.570 2.450 -16.774 1.00 78.38 252 GLU A C 1
ATOM 1861 O O . GLU A 1 252 ? 6.528 2.856 -17.285 1.00 78.38 252 GLU A O 1
ATOM 1866 N N . ASN A 1 253 ? 8.674 3.193 -16.778 1.00 70.75 253 ASN A N 1
ATOM 1867 C CA . ASN A 1 253 ? 8.735 4.453 -17.505 1.00 70.75 253 ASN A CA 1
ATOM 1868 C C . ASN A 1 253 ? 8.945 4.206 -19.003 1.00 70.75 253 ASN A C 1
ATOM 1870 O O . ASN A 1 253 ? 8.205 4.750 -19.806 1.00 70.75 253 ASN A O 1
ATOM 1874 N N . LYS A 1 254 ? 9.904 3.360 -19.399 1.00 68.75 254 LYS A N 1
ATOM 1875 C CA . LYS A 1 254 ? 10.144 2.973 -20.801 1.00 68.75 254 LYS A CA 1
ATOM 1876 C C . LYS A 1 254 ? 10.628 1.529 -20.911 1.00 68.75 254 LYS A C 1
ATOM 1878 O O . LYS A 1 254 ? 11.281 1.033 -19.993 1.00 68.75 254 LYS A O 1
ATOM 1883 N N . ALA A 1 255 ? 10.451 0.939 -22.096 1.00 56.25 255 ALA A N 1
ATOM 1884 C CA . ALA A 1 255 ? 10.947 -0.399 -22.393 1.00 56.25 255 ALA A CA 1
ATOM 1885 C C . ALA A 1 255 ? 12.474 -0.499 -22.181 1.00 56.25 255 ALA A C 1
ATOM 1887 O O . ALA A 1 255 ? 13.245 0.323 -22.695 1.00 56.25 255 ALA A O 1
ATOM 1888 N N . GLY A 1 256 ? 12.919 -1.512 -21.428 1.00 53.28 256 GLY A N 1
ATOM 1889 C CA . GLY A 1 256 ? 14.333 -1.784 -21.116 1.00 53.28 256 GLY A CA 1
ATOM 1890 C C . GLY A 1 256 ? 14.770 -1.389 -19.692 1.00 53.28 256 GLY A C 1
ATOM 1891 O O . GLY A 1 256 ? 13.971 -1.358 -18.764 1.00 53.28 256 GLY A O 1
ATOM 1892 N N . ASN A 1 257 ? 16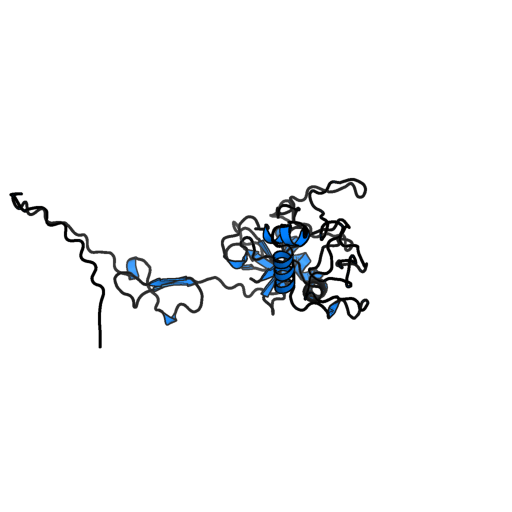.061 -1.076 -19.489 1.00 46.81 257 ASN A N 1
ATOM 1893 C CA . ASN A 1 257 ? 16.680 -0.737 -18.180 1.00 46.81 257 ASN A CA 1
ATOM 1894 C C . ASN A 1 257 ? 16.152 0.570 -17.521 1.00 46.81 257 ASN A C 1
ATOM 1896 O O . ASN A 1 257 ? 16.796 1.150 -16.643 1.00 46.81 257 ASN A O 1
ATOM 1900 N N . GLY A 1 258 ? 15.032 1.113 -17.990 1.00 42.00 258 GLY A N 1
ATOM 1901 C CA . GLY A 1 258 ? 14.750 2.537 -17.959 1.00 42.00 258 GLY A CA 1
ATOM 1902 C C . GLY A 1 258 ? 13.621 2.947 -17.036 1.00 42.00 258 GLY A C 1
ATOM 1903 O O . GLY A 1 258 ? 12.555 3.289 -17.513 1.00 42.00 258 GLY A O 1
ATOM 1904 N N . ALA A 1 259 ? 13.947 3.057 -15.758 1.00 48.62 259 ALA A N 1
ATOM 1905 C CA . ALA A 1 259 ? 13.314 3.939 -14.788 1.00 48.62 259 ALA A CA 1
ATOM 1906 C C . ALA A 1 259 ? 11.888 3.649 -14.274 1.00 48.62 259 ALA A C 1
ATOM 1908 O O . ALA A 1 259 ? 11.001 3.234 -15.005 1.00 48.62 259 ALA A O 1
ATOM 1909 N N . PHE A 1 260 ? 11.682 3.952 -12.991 1.00 52.12 260 PHE A N 1
ATOM 1910 C CA . PHE A 1 260 ? 10.378 4.052 -12.331 1.00 52.12 260 PHE A CA 1
ATOM 1911 C C . PHE A 1 260 ? 10.190 5.486 -11.857 1.00 52.12 260 PHE A C 1
ATOM 1913 O O . PHE A 1 260 ? 11.162 6.202 -11.593 1.00 52.12 260 PHE A O 1
ATOM 1920 N N . GLN A 1 261 ? 8.944 5.934 -11.803 1.00 54.28 261 GLN A N 1
ATOM 1921 C CA . GLN A 1 261 ? 8.634 7.316 -11.470 1.00 54.28 261 GLN A CA 1
ATOM 1922 C C . GLN A 1 261 ? 8.192 7.425 -10.019 1.00 54.28 261 GLN A C 1
ATOM 1924 O O . GLN A 1 261 ? 7.459 6.595 -9.489 1.00 54.28 261 GLN A O 1
ATOM 1929 N N . SER A 1 262 ? 8.672 8.484 -9.388 1.00 51.69 262 SER A N 1
ATOM 1930 C CA . SER A 1 262 ? 8.319 8.858 -8.030 1.00 51.69 262 SER A CA 1
ATOM 1931 C C . SER A 1 262 ? 7.369 10.049 -8.021 1.00 51.69 262 SER A C 1
ATOM 1933 O O . SER A 1 262 ? 7.153 10.684 -9.055 1.00 51.69 262 SER A O 1
ATOM 1935 N N . ILE A 1 263 ? 6.851 10.413 -6.841 1.00 51.84 263 ILE A N 1
ATOM 1936 C CA . ILE A 1 263 ? 6.012 11.605 -6.638 1.00 51.84 263 ILE A CA 1
ATOM 1937 C C . ILE A 1 263 ? 6.601 12.878 -7.283 1.00 51.84 263 ILE A C 1
ATOM 1939 O O . ILE A 1 263 ? 5.832 13.777 -7.626 1.00 51.84 263 ILE A O 1
ATOM 1943 N N . ILE A 1 264 ? 7.909 12.957 -7.545 1.00 48.09 264 ILE A N 1
ATOM 1944 C CA . ILE A 1 264 ? 8.570 14.185 -7.991 1.00 48.09 264 ILE A CA 1
ATOM 1945 C C . ILE A 1 264 ? 9.428 13.910 -9.224 1.00 48.09 264 ILE A C 1
ATOM 1947 O O . ILE A 1 264 ? 10.635 13.693 -9.156 1.00 48.09 264 ILE A O 1
ATOM 1951 N N . TYR A 1 265 ? 8.752 13.921 -10.368 1.00 47.84 265 TYR A N 1
ATOM 1952 C CA . TYR A 1 265 ? 9.240 14.480 -11.633 1.00 47.84 265 TYR A CA 1
ATOM 1953 C C . TYR A 1 265 ? 10.667 14.151 -12.083 1.00 47.84 265 TYR A C 1
ATOM 1955 O O . TYR A 1 265 ? 11.339 14.998 -12.669 1.00 47.84 265 TYR A O 1
ATOM 1963 N N . SER A 1 266 ? 11.135 12.926 -11.892 1.00 52.41 266 SER A N 1
ATOM 1964 C CA . SER A 1 266 ? 12.333 12.488 -12.597 1.00 52.41 266 SER A CA 1
ATOM 1965 C C . SER A 1 266 ? 12.222 11.035 -13.011 1.00 52.41 266 SER A C 1
ATOM 1967 O O . SER A 1 266 ? 11.737 10.178 -12.270 1.00 52.41 266 SER A O 1
ATOM 1969 N N . ASP A 1 267 ? 12.661 10.786 -14.237 1.00 57.78 267 ASP A N 1
ATOM 1970 C CA . ASP A 1 267 ? 13.006 9.461 -14.711 1.00 57.78 267 ASP A CA 1
ATOM 1971 C C . ASP A 1 267 ? 14.143 8.959 -13.816 1.00 57.78 267 ASP A C 1
ATOM 1973 O O . ASP A 1 267 ? 15.267 9.446 -13.918 1.00 57.78 267 ASP A O 1
ATOM 1977 N N . THR A 1 268 ? 13.859 8.028 -12.904 1.00 62.97 268 THR A N 1
ATOM 1978 C CA . THR A 1 268 ? 14.880 7.489 -11.990 1.00 62.97 268 THR A CA 1
ATOM 1979 C C . THR A 1 268 ? 15.138 6.037 -12.307 1.00 62.97 268 THR A C 1
ATOM 1981 O O . THR A 1 268 ? 14.188 5.264 -12.356 1.00 62.97 268 THR A O 1
ATOM 1984 N N . GLY A 1 269 ? 16.391 5.658 -12.560 1.00 72.75 269 GLY A N 1
ATOM 1985 C CA . GLY A 1 269 ? 16.753 4.307 -12.995 1.00 72.75 269 GLY A CA 1
ATOM 1986 C C . GLY A 1 269 ? 16.261 3.225 -12.026 1.00 72.75 269 GLY A C 1
ATOM 1987 O O . GLY A 1 269 ? 16.212 3.453 -10.820 1.00 72.75 269 GLY A O 1
ATOM 1988 N N . LYS A 1 270 ? 15.956 2.017 -12.531 1.00 74.56 270 LYS A N 1
ATOM 1989 C CA . LYS A 1 270 ? 15.451 0.882 -11.718 1.00 74.56 270 LYS A CA 1
ATOM 1990 C C . LYS A 1 270 ? 16.362 0.530 -10.522 1.00 74.56 270 LYS A C 1
ATOM 1992 O O . LYS A 1 270 ? 15.920 -0.084 -9.556 1.00 74.56 270 LYS A O 1
ATOM 1997 N N . TYR A 1 271 ? 17.625 0.947 -10.601 1.00 76.19 271 TYR A N 1
ATOM 1998 C CA . TYR A 1 271 ? 18.718 0.655 -9.670 1.00 76.19 271 TYR A CA 1
ATOM 1999 C C . TYR A 1 271 ? 18.974 1.768 -8.652 1.00 76.19 271 TYR A C 1
ATOM 2001 O O . TYR A 1 271 ? 19.901 1.668 -7.846 1.00 76.19 271 TYR A O 1
ATOM 2009 N N . GLU A 1 272 ? 18.206 2.852 -8.701 1.00 78.00 272 GLU A N 1
ATOM 2010 C CA . GLU A 1 272 ? 18.313 3.913 -7.710 1.00 78.00 272 GLU A CA 1
ATOM 2011 C C . GLU A 1 272 ? 17.676 3.494 -6.383 1.00 78.00 272 GLU A C 1
ATOM 2013 O O . GLU A 1 272 ? 16.881 2.569 -6.323 1.00 78.00 272 GLU A O 1
ATOM 2018 N N . TRP A 1 273 ? 18.034 4.152 -5.286 1.00 80.62 273 TRP A N 1
ATOM 2019 C CA . TRP A 1 273 ? 17.508 3.812 -3.964 1.00 80.62 273 TRP A CA 1
ATOM 2020 C C . TRP A 1 273 ? 16.341 4.732 -3.629 1.00 80.62 273 TRP A C 1
ATOM 2022 O O . TRP A 1 273 ? 16.542 5.944 -3.520 1.00 80.62 273 TRP A O 1
ATOM 2032 N N . ARG A 1 274 ? 15.133 4.169 -3.489 1.00 80.75 274 ARG A N 1
ATOM 2033 C CA . ARG A 1 274 ? 13.889 4.905 -3.198 1.00 80.75 274 ARG A CA 1
ATOM 2034 C C . ARG A 1 274 ? 13.065 4.233 -2.111 1.00 80.75 274 ARG A C 1
ATOM 2036 O O . ARG A 1 274 ? 13.301 3.076 -1.768 1.00 80.75 274 ARG A O 1
ATOM 2043 N N . PHE A 1 275 ? 12.104 4.974 -1.570 1.00 84.12 275 PHE A N 1
ATOM 2044 C CA . PHE A 1 275 ? 11.162 4.445 -0.591 1.00 84.12 275 PHE A CA 1
ATOM 2045 C C . PHE A 1 275 ? 10.105 3.564 -1.252 1.00 84.12 275 PHE A C 1
ATOM 2047 O O . PHE A 1 275 ? 9.818 3.672 -2.444 1.00 84.12 275 PHE A O 1
ATOM 2054 N N . VAL A 1 276 ? 9.478 2.716 -0.447 1.00 87.75 276 VAL A N 1
ATOM 2055 C CA . VAL A 1 276 ? 8.294 1.960 -0.838 1.00 87.75 276 VAL A CA 1
ATOM 2056 C C . VAL A 1 276 ? 7.185 2.294 0.145 1.00 87.75 276 VAL A C 1
ATOM 2058 O O . VAL A 1 276 ? 7.363 2.142 1.355 1.00 87.75 276 VAL A O 1
ATOM 2061 N N . ARG A 1 277 ? 6.048 2.766 -0.377 1.00 89.56 277 ARG A N 1
ATOM 2062 C CA . ARG A 1 277 ? 4.831 3.010 0.401 1.00 89.56 277 ARG A CA 1
ATOM 2063 C C . ARG A 1 277 ? 3.700 2.134 -0.142 1.00 89.56 277 ARG A C 1
ATOM 2065 O O . ARG A 1 277 ? 3.139 2.461 -1.186 1.00 89.56 277 ARG A O 1
ATOM 2072 N N . PRO A 1 278 ? 3.420 0.999 0.511 1.00 94.56 278 PRO A N 1
ATOM 2073 C CA . PRO A 1 278 ? 2.356 0.099 0.096 1.00 94.56 278 PRO A CA 1
ATOM 2074 C C . PRO A 1 278 ? 0.972 0.755 0.074 1.00 94.56 278 PRO A C 1
ATOM 2076 O O . PRO A 1 278 ? 0.646 1.587 0.923 1.00 94.56 278 PRO A O 1
ATOM 2079 N N . VAL A 1 279 ? 0.129 0.301 -0.848 1.00 95.69 279 VAL A N 1
ATOM 2080 C CA . VAL A 1 279 ? -1.308 0.606 -0.884 1.00 95.69 279 VAL A CA 1
ATOM 2081 C C . VAL A 1 279 ? -2.133 -0.681 -0.830 1.00 95.69 279 VAL A C 1
ATOM 2083 O O . VAL A 1 279 ? -1.612 -1.762 -1.110 1.00 95.69 279 VAL A O 1
ATOM 2086 N N . VAL A 1 280 ? -3.395 -0.578 -0.412 1.00 97.19 280 VAL A N 1
ATOM 2087 C CA . VAL A 1 280 ? -4.298 -1.718 -0.201 1.00 97.19 280 VAL A CA 1
ATOM 2088 C C . VAL A 1 280 ? -5.740 -1.369 -0.545 1.00 97.19 280 VAL A C 1
ATOM 2090 O O . VAL A 1 280 ? -6.141 -0.207 -0.456 1.00 97.19 280 VAL A O 1
ATOM 2093 N N . LYS A 1 281 ? -6.532 -2.393 -0.877 1.00 96.12 281 LYS A N 1
ATOM 2094 C CA . LYS A 1 281 ? -7.984 -2.308 -1.024 1.00 96.12 281 LYS A CA 1
ATOM 2095 C C . LYS A 1 281 ? -8.638 -2.712 0.289 1.00 96.12 281 LYS A C 1
ATOM 2097 O O . LYS A 1 281 ? -8.307 -3.780 0.804 1.00 96.12 281 LYS A O 1
ATOM 2102 N N . TYR A 1 282 ? -9.534 -1.886 0.816 1.00 91.62 282 TYR A N 1
ATOM 2103 C CA . TYR A 1 282 ? -10.185 -2.111 2.110 1.00 91.62 282 TYR A CA 1
ATOM 2104 C C . TYR A 1 282 ? -11.685 -2.389 1.994 1.00 91.62 282 TYR A C 1
ATOM 2106 O O . TYR A 1 282 ? -12.281 -2.069 0.940 1.00 91.62 282 TYR A O 1
#

Radius of gyration: 26.36 Å; Cα contacts (8 Å, |Δi|>4): 577; chains: 1; bounding box: 58×78×58 Å

Mean predicted aligned error: 13.77 Å

Foldseek 3Di:
DDDDDDDDDDDDDDDDDDPPPPPVPPPDPDDDCVSVPQADAPVVQPDADWDADPVGRRTIDHPDQPAEQDDALWWAFLSNYIGNADDPPTDTAFGDLDNPQQKTWGQAFFALQQDGDQAPDPPDPPDDDRGFWAFQFAPFDFFQPPFWQQADAPVSLQVGDPFQLVLLVSVVVSCVPVCGRSQSNSQQNHADPRRDDPFRDRRQWGFAASNSLNSCVVSVVSNLSSSVNCCVVRSHGDPPPDPPAWAFHSHHNHGTQWATGTNDDDGDGSGDIHTTMIMTRD

Secondary structure (DSSP, 8-state):
---------------------------PPPPPTTTTT--B-TTT-SSEEEEE-SS-TT-EEEEE-----PPTTPEEETTS-EESSPPTT--EEEEEEETTTTEEEESS-B-TTSPBP-------TTT--TTS-B-SS-TT----TT--B--SHHHHHTT--S-HHHHHHHHHHHHTT----HHHHHHHH---TT--SGGGSTT-EEPPPHHHHHHHHHTHHHHHHHHHHHHTTSTT----S-TT--B--SSEEETTTEEEE-SSS-EE-TTS-BB---EEE-

Solvent-accessible surface area (backbone atoms only — not comparable to full-atom values): 15814 Å² total; per-residue (Å²): 134,84,90,85,84,85,86,81,85,82,80,88,76,81,92,76,88,75,82,86,73,80,68,77,78,81,72,70,80,76,81,51,50,60,81,73,58,22,75,40,40,75,82,73,47,83,55,65,58,76,45,62,31,95,89,44,74,68,24,17,33,62,48,69,62,53,75,60,83,52,53,58,14,17,31,29,30,17,70,38,45,53,36,86,61,89,59,83,101,58,42,65,45,29,25,22,41,33,57,87,82,30,32,27,35,44,53,34,43,29,21,66,72,15,45,69,47,69,57,76,82,83,86,44,95,85,72,68,59,84,53,48,37,40,32,46,27,47,91,85,54,62,60,65,90,88,58,52,56,41,68,51,63,82,75,32,37,54,74,26,41,97,44,14,57,61,33,27,50,50,50,55,59,71,38,68,82,70,74,42,44,38,47,50,52,9,26,41,48,23,50,51,73,58,49,72,30,82,48,51,33,63,56,45,34,21,30,34,8,38,32,54,47,41,44,40,60,78,35,36,69,44,30,42,52,27,34,47,68,48,30,86,81,35,90,21,40,62,55,65,89,53,90,79,66,43,32,54,37,41,32,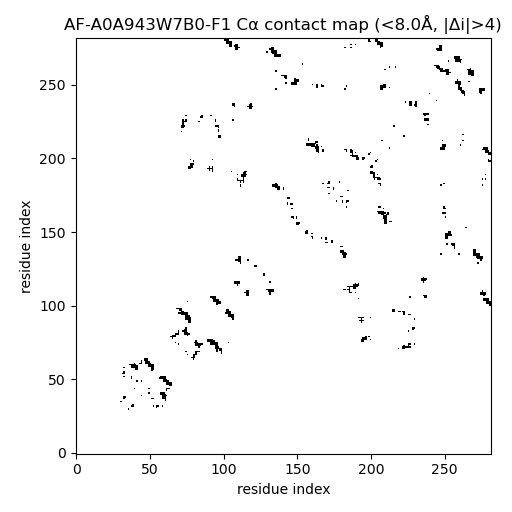39,28,36,87,41,75,43,18,34,47,34,82,67,90,44,90,35,49,32,70,44,76,30,36,39,53,36,28,32,55,108